Protein AF-A0A3M7QNY7-F1 (afdb_monomer_lite)

pLDDT: mean 75.36, std 19.28, range [28.67, 97.5]

Radius of gyration: 23.18 Å; chains: 1; bounding box: 61×51×63 Å

Sequence (192 aa):
LEPLVQHIYLSDSLTANEEYKLLELDEDSLDYLLEGNSLIIRGCENDNAICCTKNSTFSFKVAEISNPLLITSNLSHSGKTSEEEVYNYLNFIQAFQIDGYWRLLDFKYSNQIMDNIVKMIEEKCWMFDKIPVKDIYQELDSIYDISILNQFVMYFFSRNEDDSNYFSIRKEKIVHFYADSILRATIKVRFF

Structure (mmCIF, N/CA/C/O backbone):
data_AF-A0A3M7QNY7-F1
#
_entry.id   AF-A0A3M7QNY7-F1
#
loop_
_atom_site.group_PDB
_atom_site.id
_atom_site.type_symbol
_atom_site.label_atom_id
_atom_site.label_alt_id
_atom_site.label_comp_id
_atom_site.label_asym_id
_atom_site.label_entity_id
_atom_site.label_seq_id
_atom_site.pdbx_PDB_ins_code
_atom_site.Cartn_x
_atom_site.Cartn_y
_atom_site.Cartn_z
_atom_site.occupancy
_atom_site.B_iso_or_equiv
_atom_site.auth_seq_id
_atom_site.auth_comp_id
_atom_site.auth_asym_id
_atom_site.auth_atom_id
_atom_site.pdbx_PDB_model_num
ATOM 1 N N . LEU A 1 1 ? -15.413 24.079 14.048 1.00 37.41 1 LEU A N 1
ATOM 2 C CA . LEU A 1 1 ? -14.923 22.815 14.629 1.00 37.41 1 LEU A CA 1
ATOM 3 C C . LEU A 1 1 ? -15.324 21.727 13.659 1.00 37.41 1 LEU A C 1
ATOM 5 O O . LEU A 1 1 ? -16.507 21.429 13.565 1.00 37.41 1 LEU A O 1
ATOM 9 N N . GLU A 1 2 ? -14.377 21.253 12.860 1.00 31.55 2 GLU A N 1
ATOM 10 C CA . GLU A 1 2 ? -14.598 20.075 12.020 1.00 31.55 2 GLU A CA 1
ATOM 11 C C . GLU A 1 2 ? -14.517 18.830 12.918 1.00 31.55 2 GLU A C 1
ATOM 13 O O . GLU A 1 2 ? -13.704 18.821 13.847 1.00 31.55 2 GLU A O 1
ATOM 18 N N . PRO A 1 3 ? -15.375 17.814 12.721 1.00 29.20 3 PRO A N 1
ATOM 19 C CA . PRO A 1 3 ? -15.325 16.602 13.526 1.00 29.20 3 PRO A CA 1
ATOM 20 C C . PRO A 1 3 ? -14.038 15.827 13.224 1.00 29.20 3 PRO A C 1
ATOM 22 O O . PRO A 1 3 ? -13.755 15.501 12.072 1.00 29.20 3 PRO A O 1
ATOM 25 N N . LEU A 1 4 ? -13.268 15.512 14.266 1.00 35.00 4 LEU A N 1
ATOM 26 C CA . LEU A 1 4 ? -12.079 14.674 14.145 1.00 35.00 4 LEU A CA 1
ATOM 27 C C . LEU A 1 4 ? -12.519 13.210 13.961 1.00 35.00 4 LEU A C 1
ATOM 29 O O . LEU A 1 4 ? -12.981 12.577 14.906 1.00 35.00 4 LEU A O 1
ATOM 33 N N . VAL A 1 5 ? -12.402 12.684 12.740 1.00 36.31 5 VAL A N 1
ATOM 34 C CA . VAL A 1 5 ? -12.716 11.285 12.395 1.00 36.31 5 VAL A CA 1
ATOM 35 C C . VAL A 1 5 ? -11.406 10.502 12.211 1.00 36.31 5 VAL A C 1
ATOM 37 O O . VAL A 1 5 ? -10.483 10.989 11.563 1.00 36.31 5 VAL A O 1
ATOM 40 N N . GLN A 1 6 ? -11.308 9.296 12.779 1.00 37.75 6 GLN A N 1
ATOM 41 C CA . GLN A 1 6 ? -10.092 8.456 12.852 1.00 37.75 6 GLN A CA 1
ATOM 42 C C . GLN A 1 6 ? -10.470 6.976 12.622 1.00 37.75 6 GLN A C 1
ATOM 44 O O . GLN A 1 6 ? -11.594 6.665 12.980 1.00 37.75 6 GLN A O 1
ATOM 49 N N . HIS A 1 7 ? -9.607 6.080 12.068 1.00 37.97 7 HIS A N 1
ATOM 50 C CA . HIS A 1 7 ? -10.023 4.803 11.394 1.00 37.97 7 HIS A CA 1
ATOM 51 C C . HIS A 1 7 ? -9.500 3.389 11.892 1.00 37.97 7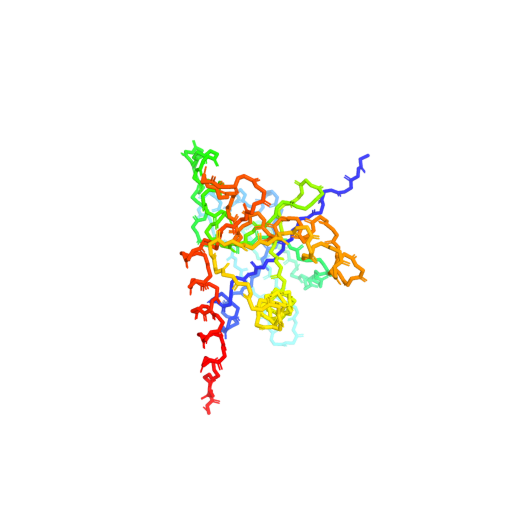 HIS A C 1
ATOM 53 O O . HIS A 1 7 ? -8.297 3.179 11.917 1.00 37.97 7 HIS A O 1
ATOM 59 N N . ILE A 1 8 ? -10.424 2.435 12.235 1.00 42.66 8 ILE A N 1
ATOM 60 C CA . ILE A 1 8 ? -10.457 1.027 12.787 1.00 42.66 8 ILE A CA 1
ATOM 61 C C . ILE A 1 8 ? -9.840 0.173 11.722 1.00 42.66 8 ILE A C 1
ATOM 63 O O . ILE A 1 8 ? -10.422 0.010 10.660 1.00 42.66 8 ILE A O 1
ATOM 67 N N . TYR A 1 9 ? -8.823 -0.556 12.121 1.00 42.72 9 TYR A N 1
ATOM 68 C CA . TYR A 1 9 ? -8.698 -1.928 11.688 1.00 42.72 9 TYR A CA 1
ATOM 69 C C . TYR A 1 9 ? -8.373 -2.671 12.984 1.00 42.72 9 TYR A C 1
ATOM 71 O O . TYR A 1 9 ? -7.390 -2.344 13.645 1.00 42.72 9 TYR A O 1
ATOM 79 N N . LEU A 1 10 ? -9.275 -3.549 13.429 1.00 48.56 10 LEU A N 1
ATOM 80 C CA . LEU A 1 10 ? -8.933 -4.578 14.404 1.00 48.56 10 LEU A CA 1
ATOM 81 C C . LEU A 1 10 ? -8.134 -5.596 13.595 1.00 48.56 10 LEU A C 1
ATOM 83 O O . LEU A 1 10 ? -8.562 -5.961 12.499 1.00 48.56 10 LEU A O 1
ATOM 87 N N . SER A 1 11 ? -6.967 -6.012 14.081 1.00 54.44 11 SER A N 1
ATOM 88 C CA . SER A 1 11 ? -6.178 -7.019 13.372 1.00 54.44 11 SER A CA 1
ATOM 89 C C . SER A 1 11 ? -6.980 -8.312 13.218 1.00 54.44 11 SER A C 1
ATOM 91 O O . SER A 1 11 ? -7.753 -8.663 14.109 1.00 54.44 11 SER A O 1
ATOM 93 N N . ASP A 1 12 ? -6.750 -9.058 12.134 1.00 54.28 12 ASP A N 1
ATOM 94 C CA . ASP A 1 12 ? -7.452 -10.325 11.872 1.00 54.28 12 ASP A CA 1
ATOM 95 C C . ASP A 1 12 ? -7.350 -11.301 13.065 1.00 54.28 12 ASP A C 1
ATOM 97 O O . ASP A 1 12 ? -8.278 -12.045 13.357 1.00 54.28 12 ASP A O 1
ATOM 101 N N . SER A 1 13 ? -6.256 -11.239 13.833 1.00 56.78 13 SER A N 1
ATOM 102 C CA . SER A 1 13 ? -6.055 -11.998 15.077 1.00 56.78 13 SER A CA 1
ATOM 103 C C . SER A 1 13 ? -7.021 -11.666 16.226 1.00 56.78 13 SER A C 1
ATOM 105 O O . SER A 1 13 ? -7.184 -12.492 17.117 1.00 56.78 13 SER A O 1
ATOM 107 N N . LEU A 1 14 ? -7.631 -10.476 16.238 1.00 56.00 14 LEU A N 1
ATOM 108 C CA . LEU A 1 14 ? -8.619 -10.039 17.233 1.00 56.00 14 LEU A CA 1
ATOM 109 C C . LEU A 1 14 ? -10.063 -10.262 16.758 1.00 56.00 14 LEU A C 1
ATOM 111 O O . LEU A 1 14 ? -10.967 -10.338 17.585 1.00 56.00 14 LEU A O 1
ATOM 115 N N . THR A 1 15 ? -10.299 -10.358 15.447 1.00 54.25 15 THR A N 1
ATOM 116 C CA . THR A 1 15 ? -11.645 -10.535 14.873 1.00 54.25 15 THR A CA 1
ATOM 117 C C . THR A 1 15 ? -11.961 -11.978 14.492 1.00 54.25 15 THR A C 1
ATOM 119 O O . THR A 1 15 ? -13.126 -12.361 14.560 1.00 54.25 15 THR A O 1
ATOM 122 N N . ALA A 1 16 ? -10.960 -12.799 14.149 1.00 54.03 16 ALA A N 1
ATOM 123 C CA . ALA A 1 16 ? -11.153 -14.151 13.608 1.00 54.03 16 ALA A CA 1
ATOM 124 C C . ALA A 1 16 ? -11.937 -15.123 14.511 1.00 54.03 16 ALA A C 1
ATOM 126 O O . ALA A 1 16 ? -12.493 -16.090 13.995 1.00 54.03 16 ALA A O 1
ATOM 127 N N . ASN A 1 17 ? -11.997 -14.873 15.823 1.00 55.34 17 ASN A N 1
ATOM 128 C CA . ASN A 1 17 ? -12.672 -15.748 16.788 1.00 55.34 17 ASN A CA 1
ATOM 129 C C . ASN A 1 17 ? -14.013 -15.193 17.317 1.00 55.34 17 ASN A C 1
ATOM 131 O O . ASN A 1 17 ? -14.644 -15.852 18.136 1.00 55.34 17 ASN A O 1
ATOM 135 N N . GLU A 1 18 ? -14.419 -13.969 16.948 1.00 59.66 18 GLU A N 1
ATOM 136 C CA . GLU A 1 18 ? -15.541 -13.215 17.566 1.00 59.66 18 GLU A CA 1
ATOM 137 C C . GLU A 1 18 ? -15.464 -13.013 19.106 1.00 59.66 18 GLU A C 1
ATOM 139 O O . GLU A 1 18 ? -16.378 -12.447 19.710 1.00 59.66 18 GLU A O 1
ATOM 144 N N . GLU A 1 19 ? -14.361 -13.410 19.754 1.00 61.88 19 GLU A N 1
ATOM 145 C CA . GLU A 1 19 ? -14.154 -13.363 21.215 1.00 61.88 19 GLU A CA 1
ATOM 146 C C . GLU A 1 19 ? -14.103 -11.940 21.799 1.00 61.88 19 GLU A C 1
ATOM 148 O O . GLU A 1 19 ? -14.280 -11.755 23.005 1.00 61.88 19 GLU A O 1
ATOM 153 N N . TYR A 1 20 ? -13.877 -10.927 20.959 1.00 64.94 20 TYR A N 1
ATOM 154 C CA . TYR A 1 20 ? -13.666 -9.542 21.372 1.00 64.94 20 TYR A CA 1
ATOM 155 C C . TYR A 1 20 ? -14.744 -8.615 20.809 1.00 64.94 20 TYR A C 1
ATOM 157 O O . TYR A 1 20 ? -15.067 -8.645 19.621 1.00 64.94 20 TYR A O 1
ATOM 165 N N . LYS A 1 21 ? -15.270 -7.731 21.664 1.00 67.62 21 LYS A N 1
ATOM 166 C CA . LYS A 1 21 ? -16.181 -6.644 21.279 1.00 67.62 21 LYS A CA 1
ATOM 167 C C . LYS A 1 21 ? -15.696 -5.329 21.866 1.00 67.62 21 LYS A C 1
ATOM 169 O O . LYS A 1 21 ? -15.198 -5.294 22.989 1.00 67.62 21 LYS A O 1
ATOM 174 N N . LEU A 1 22 ? -15.860 -4.256 21.101 1.00 70.06 22 LEU A N 1
ATOM 175 C CA . LEU A 1 22 ? -15.587 -2.903 21.569 1.00 70.06 22 LEU A CA 1
ATOM 176 C C . LEU A 1 22 ? -16.760 -2.393 22.402 1.00 70.06 22 LEU A C 1
ATOM 178 O O . LEU A 1 22 ? -17.921 -2.626 22.064 1.00 70.06 22 LEU A O 1
ATOM 182 N N . LEU A 1 23 ? -16.429 -1.693 23.482 1.00 75.00 23 LEU A N 1
ATOM 183 C CA . LEU A 1 23 ? -17.378 -1.035 24.362 1.00 75.00 23 LEU A CA 1
ATOM 184 C C . LEU A 1 23 ? -16.974 0.430 24.507 1.00 75.00 23 LEU A C 1
ATOM 186 O O . LEU A 1 23 ? -15.880 0.729 24.981 1.00 75.00 23 LEU A O 1
ATOM 190 N N . GLU A 1 24 ? -17.863 1.324 24.091 1.00 72.88 24 GLU A N 1
ATOM 191 C CA . GLU A 1 24 ? -17.789 2.742 24.428 1.00 72.88 24 GLU A CA 1
ATOM 192 C C . GLU A 1 24 ? -18.113 2.924 25.918 1.00 72.88 24 GLU A C 1
ATOM 194 O O . GLU A 1 24 ? -19.044 2.304 26.439 1.00 72.88 24 GLU A O 1
ATOM 199 N N . LEU A 1 25 ? -17.326 3.753 26.601 1.00 73.75 25 LEU A N 1
ATOM 200 C CA . LEU A 1 25 ? -17.494 4.099 28.010 1.00 73.75 25 LEU A CA 1
ATOM 201 C C . LEU A 1 25 ? -17.517 5.622 28.137 1.00 73.75 25 LEU A C 1
ATOM 203 O O . LEU A 1 25 ? -16.739 6.307 27.473 1.00 73.75 25 LEU A O 1
ATOM 207 N N . ASP A 1 26 ? -18.386 6.131 29.006 1.00 76.62 26 ASP A N 1
ATOM 208 C CA . ASP A 1 26 ? -18.303 7.509 29.485 1.00 76.62 26 ASP A CA 1
ATOM 209 C C . ASP A 1 26 ? -17.158 7.678 30.505 1.00 76.62 26 ASP A C 1
ATOM 211 O O . ASP A 1 26 ? -16.586 6.697 30.993 1.00 76.62 26 ASP A O 1
ATOM 215 N N . GLU A 1 27 ? -16.803 8.932 30.803 1.00 77.19 27 GLU A N 1
ATOM 216 C CA . GLU A 1 27 ? -15.712 9.276 31.730 1.00 77.19 27 GLU A CA 1
ATOM 217 C C . GLU A 1 27 ? -15.941 8.652 33.120 1.00 77.19 27 GLU A C 1
ATOM 219 O O . GLU A 1 27 ? -15.044 7.998 33.651 1.00 77.19 27 GLU A O 1
ATOM 224 N N . ASP A 1 28 ? -17.169 8.735 33.651 1.00 78.12 28 ASP A N 1
ATOM 225 C CA . ASP A 1 28 ? -17.554 8.148 34.943 1.00 78.12 28 ASP A CA 1
ATOM 226 C C . ASP A 1 28 ? -17.328 6.621 34.989 1.00 78.12 28 ASP A C 1
ATOM 228 O O . ASP A 1 28 ? -16.829 6.081 35.982 1.00 78.12 28 ASP A O 1
ATOM 232 N N . SER A 1 29 ? -17.695 5.895 33.925 1.00 78.19 29 SER A N 1
ATOM 233 C CA . SER A 1 29 ? -17.527 4.436 33.847 1.00 78.19 29 SER A CA 1
ATOM 234 C C . SER A 1 29 ? -16.072 4.021 33.629 1.00 78.19 29 SER A C 1
ATOM 236 O O . SER A 1 29 ? -15.666 2.953 34.100 1.00 78.19 29 SER A O 1
ATOM 238 N N . LEU A 1 30 ? -15.289 4.844 32.926 1.00 79.19 30 LEU A N 1
ATOM 239 C CA . LEU A 1 30 ? -13.855 4.643 32.738 1.00 79.19 30 LEU A CA 1
ATOM 240 C C . LEU A 1 30 ? -13.100 4.823 34.060 1.00 79.19 30 LEU A C 1
ATOM 242 O O . LEU A 1 30 ? -12.375 3.913 34.463 1.00 79.19 30 LEU A O 1
AT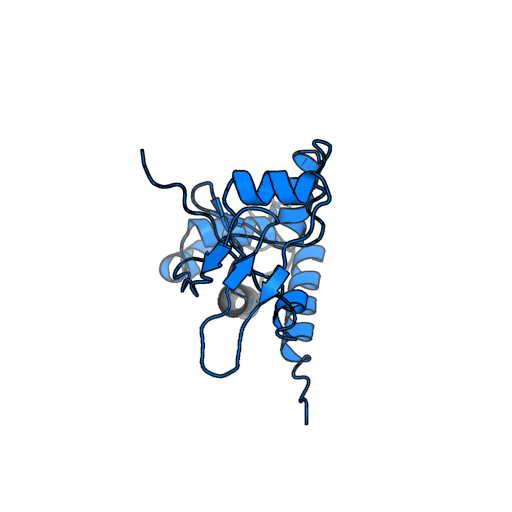OM 246 N N . ASP A 1 31 ? -13.319 5.933 34.766 1.00 79.69 31 ASP A N 1
ATOM 247 C CA . ASP A 1 31 ? -12.691 6.202 36.064 1.00 79.69 31 ASP A CA 1
ATOM 248 C C . ASP A 1 31 ? -13.056 5.119 37.089 1.00 79.69 31 ASP A C 1
ATOM 250 O O . ASP A 1 31 ? -12.181 4.567 37.760 1.00 79.69 31 ASP A O 1
ATOM 254 N N . TYR A 1 32 ? -14.328 4.703 37.129 1.00 80.06 32 TYR A N 1
ATOM 255 C CA . TYR A 1 32 ? -14.786 3.603 37.980 1.00 80.06 32 TYR A CA 1
ATOM 256 C C . TYR A 1 32 ? -14.038 2.281 37.715 1.00 80.06 32 TYR A C 1
ATOM 258 O O . TYR A 1 32 ? -13.713 1.560 38.662 1.00 80.06 32 TYR A O 1
ATOM 266 N N . LEU A 1 33 ? -13.730 1.951 36.454 1.00 79.38 33 LEU A N 1
ATOM 267 C CA . LEU A 1 33 ? -12.904 0.786 36.109 1.00 79.38 33 LEU A CA 1
ATOM 268 C C . LEU A 1 33 ? -11.423 0.981 36.473 1.00 79.38 33 LEU A C 1
ATOM 270 O O . LEU A 1 33 ? -10.785 0.035 36.936 1.00 79.38 33 LEU A O 1
ATOM 274 N N . LEU A 1 34 ? -10.871 2.184 36.282 1.00 80.44 34 LEU A N 1
ATOM 275 C CA . LEU A 1 34 ? -9.472 2.503 36.597 1.00 80.44 34 LEU A CA 1
ATOM 276 C C . LEU A 1 34 ? -9.180 2.462 38.107 1.00 80.44 34 LEU A C 1
ATOM 278 O O . LEU A 1 34 ? -8.074 2.096 38.504 1.00 80.44 34 LEU A O 1
ATOM 282 N N . GLU A 1 35 ? -10.179 2.727 38.951 1.00 87.06 35 GLU A N 1
ATOM 283 C CA . GLU A 1 35 ? -10.140 2.467 40.400 1.00 87.06 35 GLU A CA 1
ATOM 284 C C . GLU A 1 35 ? -10.058 0.966 40.767 1.00 87.06 35 GLU A C 1
ATOM 286 O O . GLU A 1 35 ? -9.902 0.615 41.939 1.00 87.06 35 GLU A O 1
ATOM 291 N N . GLY A 1 36 ? -10.157 0.058 39.789 1.00 83.88 36 GLY A N 1
ATOM 292 C CA . GLY A 1 36 ? -10.120 -1.392 39.989 1.00 83.88 36 GLY A CA 1
ATOM 293 C C . GLY A 1 36 ? -11.475 -2.016 40.335 1.00 83.88 36 GLY A C 1
ATOM 294 O O . GLY A 1 36 ? -11.524 -3.182 40.737 1.00 83.88 36 GLY A O 1
ATOM 295 N N . ASN A 1 37 ? -12.578 -1.274 40.187 1.00 84.88 37 ASN A N 1
ATOM 296 C CA . ASN A 1 37 ? -13.915 -1.854 40.285 1.00 84.88 37 ASN A CA 1
ATOM 297 C C . ASN A 1 37 ? -14.247 -2.682 39.028 1.00 84.88 37 ASN A C 1
ATOM 299 O O . ASN A 1 37 ? -13.578 -2.602 38.000 1.00 84.88 37 ASN A O 1
ATOM 303 N N . SER A 1 38 ? -15.318 -3.476 39.092 1.00 81.88 38 SER A N 1
ATOM 304 C CA . SER A 1 38 ? -15.807 -4.275 37.965 1.00 81.88 38 SER A CA 1
ATOM 305 C C . SER A 1 38 ? -17.187 -3.822 37.484 1.00 81.88 38 SER A C 1
ATOM 307 O O . SER A 1 38 ? -18.061 -3.454 38.276 1.00 81.88 38 SER A O 1
ATOM 309 N N . LEU A 1 39 ? -17.384 -3.884 36.166 1.00 81.75 39 LEU A N 1
ATOM 310 C CA . LEU A 1 39 ? -18.694 -3.792 35.527 1.00 81.75 39 LEU A CA 1
ATOM 311 C C . LEU A 1 39 ? -19.363 -5.170 35.523 1.00 81.75 39 LEU A C 1
ATOM 313 O O . LEU A 1 39 ? -18.721 -6.181 35.237 1.00 81.75 39 LEU A O 1
ATOM 317 N N . ILE A 1 40 ? -20.662 -5.213 35.820 1.00 82.31 40 ILE A N 1
ATOM 318 C CA . ILE A 1 40 ? -21.455 -6.447 35.800 1.00 82.31 40 ILE A CA 1
ATOM 319 C C . ILE A 1 40 ? -22.440 -6.376 34.636 1.00 82.31 40 ILE A C 1
ATOM 321 O O . ILE A 1 40 ? -23.400 -5.607 34.677 1.00 82.31 40 ILE A O 1
ATOM 325 N N . ILE A 1 41 ? -22.232 -7.218 33.626 1.00 82.38 41 ILE A N 1
ATOM 326 C CA . ILE A 1 41 ? -23.186 -7.406 32.529 1.00 82.38 41 ILE A CA 1
ATOM 327 C C . ILE A 1 41 ? -24.304 -8.338 33.004 1.00 82.38 41 ILE A C 1
ATOM 329 O O . ILE A 1 41 ? -24.041 -9.407 33.558 1.00 82.38 41 ILE A O 1
ATOM 333 N N . ARG A 1 42 ? -25.560 -7.935 32.800 1.00 80.38 42 ARG A N 1
ATOM 334 C CA . ARG A 1 42 ? -26.759 -8.735 33.095 1.00 80.38 42 ARG A CA 1
ATOM 335 C C . ARG A 1 42 ? -27.685 -8.731 31.886 1.00 80.38 42 ARG A C 1
ATOM 337 O O . ARG A 1 42 ? -27.773 -7.730 31.187 1.00 80.38 42 ARG A O 1
ATOM 344 N N . GLY A 1 43 ? -28.395 -9.826 31.656 1.00 79.25 43 GLY A N 1
ATOM 345 C CA . GLY A 1 43 ? -29.356 -9.947 30.564 1.00 79.25 43 GLY A CA 1
ATOM 346 C C . GLY A 1 43 ? -30.030 -11.315 30.563 1.00 79.25 43 GLY A C 1
ATOM 347 O O . GLY A 1 43 ? -29.591 -12.229 31.263 1.00 79.25 43 GLY A O 1
ATOM 348 N N . CYS A 1 44 ? -31.085 -11.436 29.766 1.00 76.12 44 CYS A N 1
ATOM 349 C CA . CYS A 1 44 ? -31.815 -12.671 29.490 1.00 76.12 44 CYS A CA 1
ATOM 350 C C . CYS A 1 44 ? -31.933 -12.822 27.967 1.00 76.12 44 CYS A C 1
ATOM 352 O O . CYS A 1 44 ? -31.916 -11.818 27.267 1.00 76.12 44 CYS A O 1
ATOM 354 N N . GLU A 1 45 ? -32.129 -14.035 27.444 1.00 75.12 45 GLU A N 1
ATOM 355 C CA . GLU A 1 45 ? -32.194 -14.291 25.985 1.00 75.12 45 GLU A CA 1
ATOM 356 C C . GLU A 1 45 ? -33.246 -13.451 25.229 1.00 75.12 45 GLU A C 1
ATOM 358 O O . GLU A 1 45 ? -33.115 -13.234 24.029 1.00 75.12 45 GLU A O 1
ATOM 363 N N . ASN A 1 46 ? -34.277 -12.968 25.931 1.00 76.56 46 ASN A N 1
ATOM 364 C CA . ASN A 1 46 ? -35.394 -12.200 25.374 1.00 76.56 46 ASN A CA 1
ATOM 365 C C . ASN A 1 46 ? -35.337 -10.688 25.681 1.00 76.56 46 ASN A C 1
ATOM 367 O O . ASN A 1 46 ? -36.328 -9.997 25.447 1.00 76.56 46 ASN A O 1
ATOM 371 N N . ASP A 1 47 ? -34.241 -10.173 26.248 1.00 73.19 47 ASP A N 1
ATOM 372 C CA . ASP A 1 47 ? -34.105 -8.754 26.610 1.00 73.19 47 ASP A CA 1
ATOM 373 C C . ASP A 1 47 ? -32.698 -8.221 26.294 1.00 73.19 47 ASP A C 1
ATOM 375 O O . ASP A 1 47 ? -31.733 -8.974 26.153 1.00 73.19 47 ASP A O 1
ATOM 379 N N . ASN A 1 48 ? -32.571 -6.902 26.185 1.00 68.69 48 ASN A N 1
ATOM 380 C CA . ASN A 1 48 ? -31.286 -6.255 25.967 1.00 68.69 48 ASN A CA 1
ATOM 381 C C . ASN A 1 48 ? -30.388 -6.438 27.192 1.00 68.69 48 ASN A C 1
ATOM 383 O O . ASN A 1 48 ? -30.822 -6.303 28.338 1.00 68.69 48 ASN A O 1
ATOM 387 N N . ALA A 1 49 ? -29.101 -6.683 26.951 1.00 76.12 49 ALA A N 1
ATOM 388 C CA . ALA A 1 49 ? -28.125 -6.646 28.024 1.00 76.12 49 ALA A CA 1
ATOM 389 C C . ALA A 1 49 ? -28.066 -5.239 28.652 1.00 76.12 49 ALA A C 1
ATOM 391 O O . ALA A 1 49 ? -28.164 -4.212 27.970 1.00 76.12 49 ALA A O 1
ATOM 392 N N . ILE A 1 50 ? -27.820 -5.206 29.957 1.00 78.94 50 ILE A N 1
ATOM 393 C CA . ILE A 1 50 ? -27.541 -4.004 30.739 1.00 78.94 50 ILE A CA 1
ATOM 394 C C . ILE A 1 50 ? -26.177 -4.130 31.420 1.00 78.94 50 ILE A C 1
ATOM 396 O O . ILE A 1 50 ? -25.758 -5.216 31.828 1.00 78.94 50 ILE A O 1
ATOM 400 N N . CYS A 1 51 ? -25.486 -3.005 31.546 1.00 78.94 51 CYS A N 1
ATOM 401 C CA . CYS A 1 51 ? -24.245 -2.864 32.287 1.00 78.94 51 CYS A CA 1
ATOM 402 C C . CYS A 1 51 ? -24.543 -2.214 33.641 1.00 78.94 51 CYS A C 1
ATOM 404 O O . CYS A 1 51 ? -25.145 -1.142 33.689 1.00 78.94 51 CYS A O 1
ATOM 406 N N . CYS A 1 52 ? -24.134 -2.837 34.743 1.00 77.88 52 CYS A N 1
ATOM 407 C CA . CYS A 1 52 ? -24.287 -2.285 36.086 1.00 77.88 52 CYS A CA 1
ATOM 408 C C . CYS A 1 52 ? -22.919 -1.942 36.692 1.00 77.88 52 CYS A C 1
ATOM 410 O O . CYS A 1 52 ? -22.048 -2.811 36.788 1.00 77.88 52 CYS A O 1
ATOM 412 N N . THR A 1 53 ? -22.769 -0.709 37.184 1.00 77.06 53 THR A N 1
ATOM 413 C CA . THR A 1 53 ? -21.777 -0.379 38.222 1.00 77.06 53 THR A CA 1
ATOM 414 C C . THR A 1 53 ? -22.401 -0.646 39.600 1.00 77.06 53 THR A C 1
ATOM 416 O O . THR A 1 53 ? -23.533 -1.127 39.709 1.00 77.06 53 THR A O 1
ATOM 419 N N . LYS A 1 54 ? -21.698 -0.317 40.690 1.00 75.38 54 LYS A N 1
ATOM 420 C CA . LYS A 1 54 ? -22.261 -0.381 42.050 1.00 75.38 54 LYS A CA 1
ATOM 421 C C . LYS A 1 54 ? -23.474 0.544 42.254 1.00 75.38 54 LYS A C 1
ATOM 423 O O . LYS A 1 54 ? -24.337 0.217 43.065 1.00 75.38 54 LYS A O 1
ATOM 428 N N . ASN A 1 55 ? -23.529 1.669 41.535 1.00 74.38 55 ASN A N 1
ATOM 429 C CA . ASN A 1 55 ? -24.487 2.756 41.777 1.00 74.38 55 ASN A CA 1
ATOM 430 C C . ASN A 1 55 ? -25.390 3.082 40.569 1.00 74.38 55 ASN A C 1
ATOM 432 O O . ASN A 1 55 ? -26.433 3.703 40.759 1.00 74.38 55 ASN A O 1
ATOM 436 N N . SER A 1 56 ? -25.013 2.668 39.354 1.00 74.38 56 SER A N 1
ATOM 437 C CA . SER A 1 56 ? -25.666 3.059 38.095 1.00 74.38 56 SER A CA 1
ATOM 438 C C . SER A 1 56 ? -25.951 1.849 37.200 1.00 74.38 56 SER A C 1
ATOM 440 O O . SER A 1 56 ? -25.343 0.786 37.337 1.00 74.38 56 SER A O 1
ATOM 442 N N . THR A 1 57 ? -26.901 1.990 36.276 1.00 77.69 57 THR A N 1
ATOM 443 C CA . THR A 1 57 ? -27.255 0.959 35.289 1.00 77.69 57 THR A CA 1
ATOM 444 C C . THR A 1 57 ? -27.447 1.597 33.922 1.00 77.69 57 THR A C 1
ATOM 446 O O . THR A 1 57 ? -28.187 2.569 33.789 1.00 77.69 57 THR A O 1
ATOM 449 N N . PHE A 1 58 ? -26.795 1.022 32.918 1.00 75.94 58 PHE A N 1
ATOM 450 C CA . PHE A 1 58 ? -26.721 1.513 31.549 1.00 75.94 58 PHE A CA 1
ATOM 451 C C . PHE A 1 58 ? -27.243 0.431 30.596 1.00 75.94 58 PHE A C 1
ATOM 453 O O . PHE A 1 58 ? -26.936 -0.748 30.765 1.00 75.94 58 PHE A O 1
ATOM 460 N N . SER A 1 59 ? -28.023 0.802 29.583 1.00 70.94 59 SER A N 1
ATOM 461 C CA . SER A 1 59 ? -28.427 -0.124 28.516 1.00 70.94 59 SER A CA 1
ATOM 462 C C . SER A 1 59 ? -27.328 -0.215 27.461 1.00 70.94 59 SER A C 1
ATOM 464 O O . SER A 1 59 ? -26.924 0.830 26.945 1.00 70.94 59 SER A O 1
ATOM 466 N N . PHE A 1 60 ? -26.913 -1.417 27.059 1.00 72.00 60 PHE A N 1
ATOM 467 C CA . PHE A 1 60 ? -26.092 -1.534 25.854 1.00 72.00 60 PHE A CA 1
ATOM 468 C C . PHE A 1 60 ? -26.916 -1.128 24.626 1.00 72.00 60 PHE A C 1
ATOM 470 O O . PHE A 1 60 ? -28.080 -1.504 24.486 1.00 72.00 60 PHE A O 1
ATOM 477 N N . LYS A 1 61 ? -26.296 -0.380 23.714 1.00 69.25 61 LYS A N 1
ATOM 478 C CA . LYS A 1 61 ? -26.795 -0.168 22.353 1.00 69.25 61 LYS A CA 1
ATOM 479 C C . LYS A 1 61 ? -25.716 -0.634 21.393 1.00 69.25 61 LYS A C 1
ATOM 481 O O . LYS A 1 61 ? -24.561 -0.248 21.538 1.00 69.25 61 LYS A O 1
ATOM 486 N N . VAL A 1 62 ? -26.092 -1.457 20.420 1.00 63.78 62 VAL A N 1
ATOM 487 C CA . VAL A 1 62 ? -25.191 -1.792 19.315 1.00 63.78 62 VAL A CA 1
ATOM 488 C C . VAL A 1 62 ? -25.102 -0.560 18.421 1.00 63.78 62 VAL A C 1
ATOM 490 O O . VAL A 1 62 ? -26.100 -0.154 17.828 1.00 63.78 62 VAL A O 1
ATOM 493 N N . ALA A 1 63 ? -23.923 0.053 18.365 1.00 59.06 63 ALA A N 1
ATOM 494 C CA . ALA A 1 63 ? -23.626 1.125 17.429 1.00 59.06 63 ALA A CA 1
ATOM 495 C C . ALA A 1 63 ? -23.047 0.520 16.143 1.00 59.06 63 ALA A C 1
ATOM 497 O O . ALA A 1 63 ? -21.979 -0.092 16.162 1.00 59.06 63 ALA A O 1
ATOM 498 N N . GLU A 1 64 ? -23.740 0.699 15.019 1.00 53.53 64 GLU A N 1
ATOM 499 C CA . GLU A 1 64 ? -23.165 0.426 13.702 1.00 53.53 64 GLU A CA 1
ATOM 500 C C . GLU A 1 64 ? -22.194 1.557 13.348 1.00 53.53 64 GLU A C 1
ATOM 502 O O . GLU A 1 64 ? -22.597 2.662 12.978 1.00 53.53 64 GLU A O 1
ATOM 507 N N . ILE A 1 65 ? -20.895 1.293 13.492 1.00 55.34 65 ILE A N 1
ATOM 508 C CA . ILE A 1 65 ? -19.847 2.252 13.139 1.00 55.34 65 ILE A CA 1
ATOM 509 C C . ILE A 1 65 ? -19.640 2.205 11.619 1.00 55.34 65 ILE A C 1
ATOM 511 O O . ILE A 1 65 ? -18.996 1.300 11.094 1.00 55.34 65 ILE A O 1
ATOM 515 N N . SER A 1 66 ? -20.196 3.182 10.896 1.00 39.75 66 SER A N 1
ATOM 516 C CA . SER A 1 66 ? -20.011 3.324 9.438 1.00 39.75 66 SER A CA 1
ATOM 517 C C . SER A 1 66 ? -18.584 3.710 9.046 1.00 39.75 66 SER A C 1
ATOM 519 O O . SER A 1 66 ? -18.181 3.553 7.894 1.00 39.75 66 SER A O 1
ATOM 521 N N . ASN A 1 67 ? -17.833 4.215 10.022 1.00 38.72 67 ASN A N 1
ATOM 522 C CA . ASN A 1 67 ? -16.436 4.552 9.913 1.00 38.72 67 ASN A CA 1
ATOM 523 C C . ASN A 1 67 ? -15.618 3.575 10.758 1.00 38.72 67 ASN A C 1
ATOM 525 O O . ASN A 1 67 ? -15.976 3.286 11.900 1.00 38.72 67 ASN A O 1
ATOM 529 N N . PRO A 1 68 ? -14.453 3.160 10.264 1.00 45.47 68 PRO A N 1
ATOM 530 C CA . PRO A 1 68 ? -13.431 2.621 11.150 1.00 45.47 68 PRO A CA 1
ATOM 531 C C . PRO A 1 68 ? -13.062 3.677 12.308 1.00 45.47 68 PRO A C 1
ATOM 533 O O . PRO A 1 68 ? -13.243 4.846 11.998 1.00 45.47 68 PRO A O 1
ATOM 536 N N . LEU A 1 69 ? -12.534 3.336 13.546 1.00 43.50 69 LEU A N 1
ATOM 537 C CA . LEU A 1 69 ? -11.503 3.981 14.480 1.00 43.50 69 LEU A CA 1
ATOM 538 C C . LEU A 1 69 ? -10.352 3.043 15.080 1.00 43.50 69 LEU A C 1
ATOM 540 O O . LEU A 1 69 ? -10.638 1.977 15.601 1.00 43.50 69 LEU A O 1
ATOM 544 N N . LEU A 1 70 ? -9.036 3.374 14.984 1.00 39.34 70 LEU A N 1
ATOM 545 C CA . LEU A 1 70 ? -7.855 2.423 14.959 1.00 39.34 70 LEU A CA 1
ATOM 546 C C . LEU A 1 70 ? -7.440 1.655 16.249 1.00 39.34 70 LEU A C 1
ATOM 548 O O . LEU A 1 70 ? -7.299 2.300 17.285 1.00 39.34 70 LEU A O 1
ATOM 552 N N . ILE A 1 71 ? -7.076 0.342 16.177 1.00 42.75 71 ILE A N 1
ATOM 553 C CA . ILE A 1 71 ? -6.554 -0.446 17.335 1.00 42.75 71 ILE A CA 1
ATOM 554 C C . ILE A 1 71 ? -5.526 -1.552 16.969 1.00 42.75 71 ILE A C 1
ATOM 556 O O . ILE A 1 71 ? -5.852 -2.521 16.289 1.00 42.75 71 ILE A O 1
ATOM 560 N N . THR A 1 72 ? -4.308 -1.479 17.528 1.00 40.94 72 THR A N 1
ATOM 561 C CA . THR A 1 72 ? -3.286 -2.551 17.483 1.00 40.94 72 THR A CA 1
ATOM 562 C C . THR A 1 72 ? -2.757 -2.877 18.884 1.00 40.94 72 THR A C 1
ATOM 564 O O . THR A 1 72 ? -2.419 -1.981 19.663 1.00 40.94 72 THR A O 1
ATOM 567 N N . SER A 1 73 ? -2.664 -4.165 19.221 1.00 35.97 73 SER A N 1
ATOM 568 C CA . SER A 1 73 ? -1.961 -4.621 20.422 1.00 35.97 73 SER A CA 1
ATOM 569 C C . SER A 1 73 ? -0.456 -4.381 20.253 1.00 35.97 73 SER A C 1
ATOM 571 O O . SER A 1 73 ? 0.133 -4.923 19.317 1.00 35.97 73 SER A O 1
ATOM 573 N N . ASN A 1 74 ? 0.154 -3.641 21.189 1.00 40.69 74 ASN A N 1
ATOM 574 C CA . ASN A 1 74 ? 1.560 -3.181 21.227 1.00 40.69 74 ASN A CA 1
ATOM 575 C C . ASN A 1 74 ? 1.861 -1.757 20.712 1.00 40.69 74 ASN A C 1
ATOM 577 O O . ASN A 1 74 ? 3.030 -1.425 20.527 1.00 40.69 74 ASN A O 1
ATOM 581 N N . LEU A 1 75 ? 0.874 -0.858 20.618 1.00 41.50 75 LEU A N 1
ATOM 582 C CA . LEU A 1 75 ? 1.178 0.564 20.848 1.00 41.50 75 LEU A CA 1
ATOM 583 C C . LEU A 1 75 ? 1.455 0.752 22.346 1.00 41.50 75 LEU A C 1
ATOM 585 O O . LEU A 1 75 ? 0.534 0.784 23.161 1.00 41.50 75 LEU A O 1
ATOM 589 N N . SER A 1 76 ? 2.734 0.813 22.723 1.00 38.22 76 SER A N 1
ATOM 590 C CA . SER A 1 76 ? 3.159 0.926 24.120 1.00 38.22 76 SER A CA 1
ATOM 591 C C . SER A 1 76 ? 2.666 2.229 24.745 1.00 38.22 76 SER A C 1
ATOM 593 O O . SER A 1 76 ? 3.261 3.288 24.552 1.00 38.22 76 SER A O 1
ATOM 595 N N . HIS A 1 77 ? 1.595 2.144 25.535 1.00 35.31 77 HIS A N 1
ATOM 596 C CA . HIS A 1 77 ? 1.008 3.283 26.235 1.00 35.31 77 HIS A CA 1
ATOM 597 C C . HIS A 1 77 ? 1.839 3.664 27.474 1.00 35.31 77 HIS A C 1
ATOM 599 O O . HIS A 1 77 ? 1.490 3.429 28.626 1.00 35.31 77 HIS A O 1
ATOM 605 N N . SER A 1 78 ? 2.997 4.258 27.204 1.00 34.69 78 SER A N 1
ATOM 606 C CA . SER A 1 78 ? 3.724 5.153 28.099 1.00 34.69 78 SER A CA 1
ATOM 607 C C . SER A 1 78 ? 4.475 6.141 27.208 1.00 34.69 78 SER A C 1
ATOM 609 O O . SER A 1 78 ? 4.966 5.729 26.159 1.00 34.69 78 SER A O 1
ATOM 611 N N . GLY A 1 79 ? 4.553 7.423 27.583 1.00 44.06 79 GLY A N 1
ATOM 612 C CA . GLY A 1 79 ? 5.178 8.486 26.776 1.00 44.06 79 GLY A CA 1
ATOM 613 C C . GLY A 1 79 ? 6.696 8.329 26.637 1.00 44.06 79 GLY A C 1
ATOM 614 O O . GLY A 1 79 ? 7.458 9.065 27.259 1.00 44.06 79 GLY A O 1
ATOM 615 N N . LYS A 1 80 ? 7.115 7.308 25.887 1.00 45.66 80 LYS A N 1
ATOM 616 C CA . LYS A 1 80 ? 8.493 6.826 25.729 1.00 45.66 80 LYS A CA 1
ATOM 617 C C . LYS A 1 80 ? 8.804 6.314 24.326 1.00 45.66 80 LYS A C 1
ATOM 619 O O . LYS A 1 80 ? 9.982 6.200 24.015 1.00 45.66 80 LYS A O 1
ATOM 624 N N . THR A 1 81 ? 7.793 6.011 23.511 1.00 54.41 81 THR A N 1
ATOM 625 C CA . THR A 1 81 ? 8.012 5.678 22.102 1.00 54.41 81 THR A CA 1
ATOM 626 C C . THR A 1 81 ? 8.491 6.930 21.381 1.00 54.41 81 THR A C 1
ATOM 628 O O . THR A 1 81 ? 7.809 7.957 21.427 1.00 54.41 81 THR A O 1
ATOM 631 N N . SER A 1 82 ? 9.669 6.881 20.764 1.00 69.94 82 SER A N 1
ATOM 632 C CA . SER A 1 82 ? 10.178 8.027 20.005 1.00 69.94 82 SER A CA 1
ATOM 633 C C . SER A 1 82 ? 9.379 8.214 18.710 1.00 69.94 82 SER A C 1
ATOM 635 O O . SER A 1 82 ? 8.790 7.265 18.189 1.00 69.94 82 SER A O 1
ATOM 637 N N . GLU A 1 83 ? 9.372 9.427 18.146 1.00 72.06 83 GLU A N 1
ATOM 638 C CA . GLU A 1 83 ? 8.784 9.645 16.814 1.00 72.06 83 GLU A CA 1
ATOM 639 C C . GLU A 1 83 ? 9.415 8.702 15.776 1.00 72.06 83 GLU A C 1
ATOM 641 O O . GLU A 1 83 ? 8.716 8.124 14.949 1.00 72.06 83 GLU A O 1
ATOM 646 N N . GLU A 1 84 ? 10.728 8.473 15.879 1.00 74.00 84 GLU A N 1
ATOM 647 C CA . GLU A 1 84 ? 11.484 7.530 15.054 1.00 74.00 84 GLU A CA 1
ATOM 648 C C . GLU A 1 84 ? 10.966 6.086 15.175 1.00 74.00 84 GLU A C 1
ATOM 650 O O . GLU A 1 84 ? 10.794 5.420 14.158 1.00 74.00 84 GLU A O 1
ATOM 655 N N . GLU A 1 85 ? 10.656 5.594 16.378 1.00 70.69 85 GLU A N 1
ATOM 656 C CA . GLU A 1 85 ? 10.064 4.262 16.573 1.00 70.69 85 GLU A CA 1
ATOM 657 C C . GLU A 1 85 ? 8.666 4.157 15.946 1.00 70.69 85 GLU A C 1
ATOM 659 O O . GLU A 1 85 ? 8.355 3.147 15.310 1.00 70.69 85 GLU A O 1
ATOM 664 N N . VAL A 1 86 ? 7.845 5.212 16.049 1.00 71.25 86 VAL A N 1
ATOM 665 C CA . VAL A 1 86 ? 6.527 5.271 15.392 1.00 71.25 86 VAL A CA 1
ATOM 666 C C . VAL A 1 86 ? 6.677 5.257 13.868 1.00 71.25 86 VAL A C 1
ATOM 668 O O . VAL A 1 86 ? 6.027 4.448 13.203 1.00 71.25 86 VAL A O 1
ATOM 671 N N . TYR A 1 87 ? 7.559 6.085 13.299 1.00 76.12 87 TYR A N 1
ATOM 672 C CA . TYR A 1 87 ? 7.828 6.096 11.856 1.00 76.12 87 TYR A CA 1
ATOM 673 C C . TYR A 1 87 ? 8.415 4.769 11.367 1.00 76.12 87 TYR A C 1
ATOM 675 O O . TYR A 1 87 ? 8.013 4.280 10.311 1.00 76.12 87 TYR A O 1
ATOM 683 N N . ASN A 1 88 ? 9.312 4.146 12.135 1.00 77.31 88 ASN A N 1
ATOM 684 C CA . ASN A 1 88 ? 9.878 2.838 11.815 1.00 77.31 88 ASN A CA 1
ATOM 685 C C . ASN A 1 88 ? 8.805 1.744 11.806 1.00 77.31 88 ASN A C 1
ATOM 687 O O . ASN A 1 88 ? 8.807 0.914 10.898 1.00 77.31 88 ASN A O 1
ATOM 691 N N . TYR A 1 89 ? 7.857 1.763 12.750 1.00 74.88 89 TYR A N 1
ATOM 692 C CA . TYR A 1 89 ? 6.731 0.828 12.755 1.00 74.88 89 TYR A CA 1
ATOM 693 C C . TYR A 1 89 ? 5.760 1.074 11.592 1.00 74.88 89 TYR A C 1
ATOM 695 O O . TYR A 1 89 ? 5.399 0.128 10.898 1.00 74.88 89 TYR A O 1
ATOM 703 N N . LEU A 1 90 ? 5.396 2.331 11.311 1.00 78.00 90 LEU A N 1
ATOM 704 C CA . LEU A 1 90 ? 4.545 2.699 10.169 1.00 78.00 90 LEU A CA 1
ATOM 705 C C . LEU A 1 90 ? 5.177 2.273 8.832 1.00 78.00 90 LEU A C 1
ATOM 707 O O . LEU A 1 90 ? 4.521 1.651 7.998 1.00 78.00 90 LEU A O 1
ATOM 711 N N . ASN A 1 91 ? 6.479 2.514 8.669 1.00 81.50 91 ASN A N 1
ATOM 712 C CA . ASN A 1 91 ? 7.273 2.037 7.540 1.00 81.50 91 ASN A CA 1
ATOM 713 C C . ASN A 1 91 ? 7.433 0.503 7.530 1.00 81.50 91 ASN A C 1
ATOM 715 O O . ASN A 1 91 ? 7.623 -0.076 6.467 1.00 81.50 91 ASN A O 1
ATOM 719 N N . PHE A 1 92 ? 7.381 -0.186 8.669 1.00 78.44 92 PHE A N 1
ATOM 720 C CA . PHE A 1 92 ? 7.394 -1.651 8.706 1.00 78.44 92 PHE A CA 1
ATOM 721 C C . PHE A 1 92 ? 6.0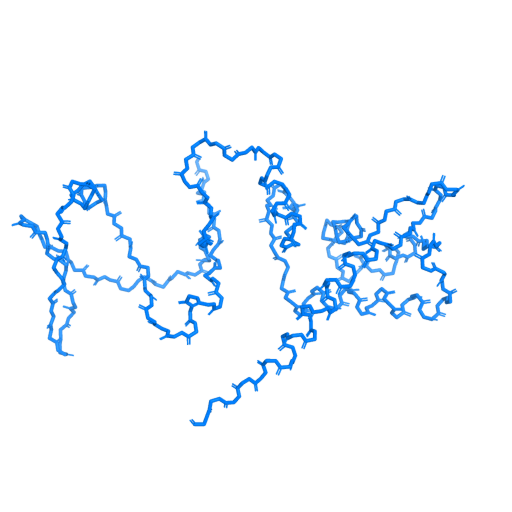67 -2.233 8.198 1.00 78.44 92 PHE A C 1
ATOM 723 O O . PHE A 1 92 ? 6.090 -3.105 7.335 1.00 78.44 92 PHE A O 1
ATOM 730 N N . ILE A 1 93 ? 4.925 -1.703 8.651 1.00 75.50 93 ILE A N 1
ATOM 731 C CA . ILE A 1 93 ? 3.584 -2.169 8.249 1.00 75.50 93 ILE A CA 1
ATOM 732 C C . ILE A 1 93 ? 3.107 -1.639 6.883 1.00 75.50 93 ILE A C 1
ATOM 734 O O . ILE A 1 93 ? 1.936 -1.799 6.552 1.00 75.50 93 ILE A O 1
ATOM 738 N N . GLN A 1 94 ? 3.979 -0.991 6.099 1.00 84.81 94 GLN A N 1
ATOM 739 C CA . GLN A 1 94 ? 3.636 -0.378 4.806 1.00 84.81 94 GLN A CA 1
ATOM 740 C C . GLN A 1 94 ? 2.476 0.643 4.903 1.00 84.81 94 GLN A C 1
ATOM 742 O O . GLN A 1 94 ? 1.622 0.747 4.022 1.00 84.81 94 GLN A O 1
ATOM 747 N N . ALA A 1 95 ? 2.442 1.428 5.983 1.00 80.75 95 ALA A N 1
ATOM 748 C CA . ALA A 1 95 ? 1.595 2.613 6.046 1.00 80.75 95 ALA A CA 1
ATOM 749 C C . ALA A 1 95 ? 2.212 3.744 5.211 1.00 80.75 95 ALA A C 1
ATOM 751 O O . ALA A 1 95 ? 3.427 3.944 5.205 1.00 80.75 95 ALA A O 1
ATOM 752 N N . PHE A 1 96 ? 1.361 4.509 4.534 1.00 81.69 96 PHE A N 1
ATOM 753 C CA . PHE A 1 96 ? 1.739 5.631 3.680 1.00 81.69 96 PHE A CA 1
ATOM 754 C C . PHE A 1 96 ? 1.121 6.928 4.193 1.00 81.69 96 PHE A C 1
ATOM 756 O O . PHE A 1 96 ? -0.019 6.925 4.660 1.00 81.69 96 PHE A O 1
ATOM 763 N N . GLN A 1 97 ? 1.840 8.045 4.068 1.00 79.06 97 GLN A N 1
ATOM 764 C CA . GLN A 1 97 ? 1.293 9.358 4.398 1.00 79.06 97 GLN A CA 1
ATOM 765 C C . GLN A 1 97 ? 0.654 9.987 3.154 1.00 79.06 97 GLN A C 1
ATOM 767 O O . GLN A 1 97 ? 1.347 10.400 2.226 1.00 79.06 97 GLN A O 1
ATOM 772 N N . ILE A 1 98 ? -0.676 10.055 3.135 1.00 77.06 98 ILE A N 1
ATOM 773 C CA . ILE A 1 98 ? -1.484 10.553 2.016 1.00 77.06 98 ILE A CA 1
ATOM 774 C C . ILE A 1 98 ? -2.358 11.694 2.542 1.00 77.06 98 ILE A C 1
ATOM 776 O O . ILE A 1 98 ? -3.128 11.517 3.492 1.00 77.06 98 ILE A O 1
ATOM 780 N N . ASP A 1 99 ? -2.191 12.877 1.950 1.00 75.81 99 ASP A N 1
ATOM 781 C CA . ASP A 1 99 ? -2.851 14.135 2.332 1.00 75.81 99 ASP A CA 1
ATOM 782 C C . ASP A 1 99 ? -2.673 14.506 3.816 1.00 75.81 99 ASP A C 1
ATOM 784 O O . ASP A 1 99 ? -3.567 15.037 4.467 1.00 75.81 99 ASP A O 1
ATOM 788 N N . GLY A 1 100 ? -1.498 14.187 4.371 1.00 71.94 100 GLY A N 1
ATOM 789 C CA . GLY A 1 100 ? -1.147 14.411 5.779 1.00 71.94 100 GLY A CA 1
ATOM 790 C C . GLY A 1 100 ? -1.547 13.279 6.733 1.00 71.94 100 GLY A C 1
ATOM 791 O O . GLY A 1 100 ? -1.018 13.221 7.843 1.00 71.94 100 GLY A O 1
ATOM 792 N N . TYR A 1 101 ? -2.389 12.336 6.299 1.00 71.31 101 TYR A N 1
ATOM 793 C CA . TYR A 1 101 ? -2.885 11.225 7.117 1.00 71.31 101 TYR A CA 1
ATOM 794 C C . TYR A 1 101 ? -2.141 9.920 6.825 1.00 71.31 101 TYR A C 1
ATOM 796 O O . TYR A 1 101 ? -1.893 9.583 5.668 1.00 71.31 101 TYR A O 1
ATOM 804 N N . TRP A 1 102 ? -1.839 9.141 7.865 1.00 75.75 102 TRP A N 1
ATOM 805 C CA . TRP A 1 102 ? -1.318 7.782 7.705 1.00 75.75 102 TRP A CA 1
ATOM 806 C C . TRP A 1 102 ? -2.438 6.814 7.322 1.00 75.75 102 TRP A C 1
ATOM 808 O O . TRP A 1 102 ? -3.466 6.745 7.997 1.00 75.75 102 TRP A O 1
ATOM 818 N N . ARG A 1 103 ? -2.242 6.069 6.232 1.00 78.75 103 ARG A N 1
ATOM 819 C CA . ARG A 1 103 ? -3.213 5.116 5.681 1.00 78.75 103 ARG A CA 1
ATOM 820 C C . ARG A 1 103 ? -2.517 3.813 5.299 1.00 78.75 103 ARG A C 1
ATOM 822 O O . ARG A 1 103 ? -1.405 3.831 4.778 1.00 78.75 103 ARG A O 1
ATOM 829 N N . LEU A 1 104 ? -3.199 2.694 5.513 1.00 79.69 104 LEU A N 1
ATOM 830 C CA . LEU A 1 104 ? -2.853 1.414 4.897 1.00 79.69 104 LEU A CA 1
ATOM 831 C C . LEU A 1 104 ? -3.627 1.297 3.580 1.00 79.69 104 LEU A C 1
ATOM 833 O O . LEU A 1 104 ? -4.796 1.681 3.517 1.00 79.69 104 LEU A O 1
ATOM 837 N N . LEU A 1 105 ? -2.982 0.789 2.531 1.00 81.06 105 LEU A N 1
ATOM 838 C CA . LEU A 1 105 ? -3.684 0.439 1.297 1.00 81.06 105 LEU A CA 1
ATOM 839 C C . LEU A 1 105 ? -4.347 -0.927 1.455 1.00 81.06 105 LEU A C 1
ATOM 841 O O . LEU A 1 105 ? -3.792 -1.822 2.090 1.00 81.06 105 LEU A O 1
ATOM 845 N N . ASP A 1 106 ? -5.503 -1.102 0.817 1.00 82.50 106 ASP A N 1
ATOM 846 C CA . ASP A 1 106 ? -6.099 -2.425 0.664 1.00 82.50 106 ASP A CA 1
ATOM 847 C C . ASP A 1 106 ? -5.109 -3.401 -0.007 1.00 82.50 106 ASP A C 1
ATOM 849 O O . ASP A 1 106 ? -4.333 -3.043 -0.905 1.00 82.50 106 ASP A O 1
ATOM 853 N N . PHE A 1 107 ? -5.140 -4.659 0.429 1.00 80.50 107 PHE A N 1
ATOM 854 C CA . PHE A 1 107 ? -4.213 -5.687 -0.033 1.00 80.50 107 PHE A CA 1
ATOM 855 C C . PHE A 1 107 ? -4.367 -5.979 -1.534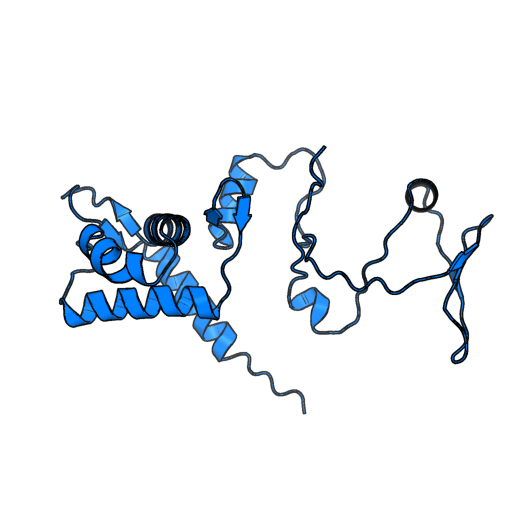 1.00 80.50 107 PHE A C 1
ATOM 857 O O . PHE A 1 107 ? -3.373 -6.145 -2.241 1.00 80.50 107 PHE A O 1
ATOM 864 N N . LYS A 1 108 ? -5.597 -6.000 -2.063 1.00 82.81 108 LYS A N 1
ATOM 865 C CA . LYS A 1 108 ? -5.822 -6.220 -3.497 1.00 82.81 108 LYS A CA 1
ATOM 866 C C . LYS A 1 108 ? -5.381 -5.000 -4.305 1.00 82.81 108 LYS A C 1
ATOM 868 O O . LYS A 1 108 ? -4.746 -5.162 -5.342 1.00 82.81 108 LYS A O 1
ATOM 873 N N . TYR A 1 109 ? -5.679 -3.798 -3.821 1.00 86.81 109 TYR A N 1
ATOM 874 C CA . TYR A 1 109 ? -5.283 -2.548 -4.469 1.00 86.81 109 TYR A CA 1
ATOM 875 C C . TYR A 1 109 ? -3.753 -2.383 -4.549 1.00 86.81 109 TYR A C 1
ATOM 877 O O . TYR A 1 109 ? -3.220 -2.059 -5.609 1.00 86.81 109 TYR A O 1
ATOM 885 N N . SER A 1 110 ? -3.029 -2.677 -3.465 1.00 90.62 110 SER A N 1
ATOM 886 C CA . SER A 1 110 ? -1.558 -2.618 -3.450 1.00 90.62 110 SER A CA 1
ATOM 887 C C . SER A 1 110 ? -0.906 -3.671 -4.358 1.00 90.62 110 SER A C 1
ATOM 889 O O . SER A 1 110 ? 0.057 -3.349 -5.055 1.00 90.62 110 SER A O 1
ATOM 891 N N . ASN A 1 111 ? -1.462 -4.889 -4.436 1.00 90.19 111 ASN A N 1
ATOM 892 C CA . ASN A 1 111 ? -1.034 -5.897 -5.415 1.00 90.19 111 ASN A CA 1
ATOM 893 C C . ASN A 1 111 ? -1.273 -5.445 -6.857 1.00 90.19 111 ASN A C 1
ATOM 895 O O . ASN A 1 111 ? -0.366 -5.559 -7.668 1.00 90.19 111 ASN A O 1
ATOM 899 N N . GLN A 1 112 ? -2.421 -4.838 -7.171 1.00 94.44 112 GLN A N 1
ATOM 900 C CA . GLN A 1 112 ? -2.684 -4.334 -8.525 1.00 94.44 112 GLN A CA 1
ATOM 901 C C . GLN A 1 112 ? -1.661 -3.281 -8.984 1.00 94.44 112 GLN A C 1
ATOM 903 O O . GLN A 1 112 ? -1.273 -3.294 -10.152 1.00 94.44 112 GLN A O 1
ATOM 908 N N . ILE A 1 113 ? -1.204 -2.394 -8.090 1.00 95.88 113 ILE A N 1
ATOM 909 C CA . ILE A 1 113 ? -0.124 -1.444 -8.408 1.00 95.88 113 ILE A CA 1
ATOM 910 C C . ILE A 1 113 ? 1.188 -2.200 -8.665 1.00 95.88 113 ILE A C 1
ATOM 912 O O . ILE A 1 113 ? 1.845 -1.951 -9.676 1.00 95.88 113 ILE A O 1
ATOM 916 N N . MET A 1 114 ? 1.563 -3.134 -7.783 1.00 96.06 114 MET A N 1
ATOM 917 C CA . MET A 1 114 ? 2.808 -3.898 -7.923 1.00 96.06 114 MET A CA 1
ATOM 918 C C . MET A 1 114 ? 2.831 -4.749 -9.201 1.00 96.06 114 MET A C 1
ATOM 920 O O . MET A 1 114 ? 3.812 -4.701 -9.937 1.00 96.06 114 MET A O 1
ATOM 924 N N . ASP A 1 115 ? 1.751 -5.476 -9.493 1.00 95.75 115 ASP A N 1
ATOM 925 C CA . ASP A 1 115 ? 1.614 -6.329 -10.677 1.00 95.75 115 ASP A CA 1
ATOM 926 C C . ASP A 1 115 ? 1.774 -5.516 -11.968 1.00 95.75 115 ASP A C 1
ATOM 928 O O . ASP A 1 115 ? 2.482 -5.936 -12.883 1.00 95.75 115 ASP A O 1
ATOM 932 N N . ASN A 1 116 ? 1.180 -4.318 -12.031 1.00 97.50 116 ASN A N 1
ATOM 933 C CA . ASN A 1 116 ? 1.345 -3.419 -13.172 1.00 97.50 116 ASN A CA 1
ATOM 934 C C . ASN A 1 116 ? 2.789 -2.905 -13.300 1.00 97.50 116 ASN A C 1
ATOM 936 O O . ASN A 1 116 ? 3.328 -2.893 -14.404 1.00 97.50 116 ASN A O 1
ATOM 940 N N . ILE A 1 117 ? 3.455 -2.549 -12.195 1.00 96.56 117 ILE A N 1
ATOM 941 C CA . ILE A 1 117 ? 4.867 -2.127 -12.227 1.00 96.56 117 ILE A CA 1
ATOM 942 C C . ILE A 1 117 ? 5.786 -3.283 -12.658 1.00 96.56 117 ILE A C 1
ATOM 944 O O . ILE A 1 117 ? 6.683 -3.075 -13.475 1.00 96.56 117 ILE A O 1
ATOM 948 N N . VAL A 1 118 ? 5.568 -4.504 -12.160 1.00 95.19 118 VAL A N 1
ATOM 949 C CA . VAL A 1 118 ? 6.344 -5.688 -12.567 1.00 95.19 118 VAL A CA 1
ATOM 950 C C . VAL A 1 118 ? 6.116 -6.013 -14.037 1.00 95.19 118 VAL A C 1
ATOM 952 O O . VAL A 1 118 ? 7.087 -6.201 -14.766 1.00 95.19 118 VAL A O 1
ATOM 955 N N . LYS A 1 119 ? 4.868 -5.963 -14.508 1.00 96.38 119 LYS A N 1
ATOM 956 C CA . LYS A 1 119 ? 4.548 -6.109 -15.928 1.00 96.38 119 LYS A CA 1
ATOM 957 C C . LYS A 1 119 ? 5.302 -5.084 -16.788 1.00 96.38 119 LYS A C 1
ATOM 959 O O . LYS A 1 119 ? 5.889 -5.461 -17.797 1.00 96.38 119 LYS A O 1
ATOM 964 N N . MET A 1 120 ? 5.359 -3.814 -16.377 1.00 96.62 120 MET A N 1
ATOM 965 C CA . MET A 1 120 ? 6.136 -2.785 -17.086 1.00 96.62 120 MET A CA 1
ATOM 966 C C . MET A 1 120 ? 7.643 -3.089 -17.103 1.00 96.62 120 MET A C 1
ATOM 968 O O . MET A 1 120 ? 8.291 -2.868 -18.126 1.00 96.62 120 MET A O 1
ATOM 972 N N . ILE A 1 121 ? 8.202 -3.615 -16.005 1.00 95.62 121 ILE A N 1
ATOM 973 C CA . ILE A 1 121 ? 9.608 -4.055 -15.929 1.00 95.62 121 ILE A CA 1
ATOM 974 C C . ILE A 1 121 ? 9.879 -5.190 -16.925 1.00 95.62 121 ILE A C 1
ATOM 976 O O . ILE A 1 121 ? 10.891 -5.151 -17.625 1.00 95.62 121 ILE A O 1
ATOM 980 N N . GLU A 1 122 ? 8.979 -6.173 -17.006 1.00 95.19 122 GLU A N 1
ATOM 981 C CA . GLU A 1 122 ? 9.082 -7.315 -17.921 1.00 95.19 122 GLU A CA 1
ATOM 982 C C . GLU A 1 122 ? 8.928 -6.893 -19.390 1.00 95.19 122 GLU A C 1
ATOM 984 O O . GLU A 1 122 ? 9.785 -7.213 -20.212 1.00 95.19 122 GLU A O 1
ATOM 989 N N . GLU A 1 123 ? 7.884 -6.128 -19.729 1.00 96.88 123 GLU A N 1
ATOM 990 C CA . GLU A 1 123 ? 7.594 -5.696 -21.106 1.00 96.88 123 GLU A CA 1
ATOM 991 C C . GLU A 1 123 ? 8.656 -4.741 -21.670 1.00 96.88 123 GLU A C 1
ATOM 993 O O . GLU A 1 123 ? 8.945 -4.773 -22.868 1.00 96.88 123 GLU A O 1
ATOM 998 N N . LYS A 1 124 ? 9.258 -3.900 -20.818 1.00 95.94 124 LYS A N 1
ATOM 999 C CA . LYS A 1 124 ? 10.288 -2.922 -21.210 1.00 95.94 124 LYS A CA 1
ATOM 1000 C C . LYS A 1 124 ? 11.718 -3.396 -20.910 1.00 95.94 124 LYS A C 1
ATOM 1002 O O . LYS A 1 124 ? 12.665 -2.642 -21.140 1.00 95.94 124 LYS A O 1
ATOM 1007 N N . CYS A 1 125 ? 11.885 -4.633 -20.432 1.00 95.31 125 CYS A N 1
ATOM 1008 C CA . CYS A 1 125 ? 13.167 -5.264 -20.093 1.00 95.31 125 CYS A CA 1
ATOM 1009 C C . CYS A 1 125 ? 14.065 -4.408 -19.174 1.00 95.31 125 CYS A C 1
ATOM 1011 O O . CYS A 1 125 ? 15.280 -4.322 -19.380 1.00 95.31 125 CYS A O 1
ATOM 1013 N N . TRP A 1 126 ? 13.481 -3.740 -18.177 1.00 95.44 126 TRP A N 1
ATOM 1014 C CA . TRP A 1 126 ? 14.229 -2.870 -17.266 1.00 95.44 126 TRP A CA 1
ATOM 1015 C C . TRP A 1 126 ? 15.095 -3.672 -16.285 1.00 95.44 126 TRP A C 1
ATOM 1017 O O . TRP A 1 126 ? 14.700 -4.726 -15.789 1.00 95.44 126 TRP A O 1
ATOM 1027 N N . MET A 1 127 ? 16.281 -3.153 -15.955 1.00 93.56 127 MET A N 1
ATOM 1028 C CA . MET A 1 127 ? 17.131 -3.750 -14.921 1.00 93.56 127 MET A CA 1
ATOM 1029 C C . MET A 1 127 ? 16.644 -3.325 -13.529 1.00 93.56 127 MET A C 1
ATOM 1031 O O . MET A 1 127 ? 16.309 -2.162 -13.319 1.00 93.56 127 MET A O 1
ATOM 1035 N N . PHE A 1 128 ? 16.655 -4.239 -12.554 1.00 90.44 128 PHE A N 1
ATOM 1036 C CA . PHE A 1 128 ? 16.154 -3.987 -11.191 1.00 90.44 128 PHE A CA 1
ATOM 1037 C C . PHE A 1 128 ? 16.897 -2.875 -10.420 1.00 90.44 128 PHE A C 1
ATOM 1039 O O . PHE A 1 128 ? 16.377 -2.355 -9.433 1.00 90.44 128 PHE A O 1
ATOM 1046 N N . ASP A 1 129 ? 18.109 -2.521 -10.845 1.00 92.62 129 ASP A N 1
ATOM 1047 C CA . ASP A 1 129 ? 18.928 -1.407 -10.353 1.00 92.62 129 ASP A CA 1
ATOM 1048 C C . ASP A 1 129 ? 18.791 -0.122 -11.197 1.00 92.62 129 ASP A C 1
ATOM 1050 O O . ASP A 1 129 ? 19.323 0.918 -10.813 1.00 92.62 129 ASP A O 1
ATOM 1054 N N . LYS A 1 130 ? 18.100 -0.169 -12.347 1.00 94.81 130 LYS A N 1
ATOM 1055 C CA . LYS A 1 130 ? 17.972 0.949 -13.301 1.00 94.81 130 LYS A CA 1
ATOM 1056 C C . LYS A 1 130 ? 16.543 1.110 -13.817 1.00 94.81 130 LYS A C 1
ATOM 1058 O O . LYS A 1 130 ? 16.271 1.019 -15.012 1.00 94.81 130 LYS A O 1
ATOM 1063 N N . ILE A 1 131 ? 15.629 1.383 -12.892 1.00 95.62 131 ILE A N 1
ATOM 1064 C CA . ILE A 1 131 ? 14.209 1.622 -13.156 1.00 95.62 131 ILE A CA 1
ATOM 1065 C C . ILE A 1 131 ? 13.978 3.108 -13.492 1.00 95.62 131 ILE A C 1
ATOM 1067 O O . ILE A 1 131 ? 14.253 3.972 -12.648 1.00 95.62 131 ILE A O 1
ATOM 1071 N N . PRO A 1 132 ? 13.459 3.453 -14.686 1.00 95.88 132 PRO A N 1
ATOM 1072 C CA . PRO A 1 132 ? 13.086 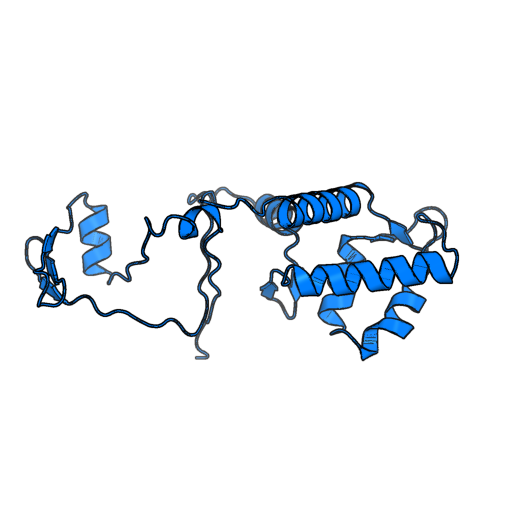4.819 -15.034 1.00 95.88 132 PRO A CA 1
ATOM 1073 C C . PRO A 1 132 ? 11.707 5.148 -14.442 1.00 95.88 132 PRO A C 1
ATOM 1075 O O . PRO A 1 132 ? 10.678 5.091 -15.104 1.00 95.88 132 PRO A O 1
ATOM 1078 N N . VAL A 1 133 ? 11.680 5.533 -13.165 1.00 95.00 133 VAL A N 1
ATOM 1079 C CA . VAL A 1 133 ? 10.450 5.859 -12.410 1.00 95.00 133 VAL A CA 1
ATOM 1080 C C . VAL A 1 133 ? 9.541 6.903 -13.092 1.00 95.00 133 VAL A C 1
ATOM 1082 O O . VAL A 1 133 ? 8.333 6.899 -12.877 1.00 95.00 133 VAL A O 1
ATOM 1085 N N . LYS A 1 134 ? 10.080 7.768 -13.963 1.00 94.44 134 LYS A N 1
ATOM 1086 C CA . LYS A 1 134 ? 9.275 8.704 -14.774 1.00 94.44 134 LYS A CA 1
ATOM 1087 C C . LYS A 1 134 ? 8.271 7.983 -15.675 1.00 94.44 134 LYS A C 1
ATOM 1089 O O . LYS A 1 134 ? 7.135 8.432 -15.784 1.00 94.44 134 LYS A O 1
ATOM 1094 N N . ASP A 1 135 ? 8.678 6.866 -16.266 1.00 96.00 135 ASP A N 1
ATOM 1095 C CA . ASP A 1 135 ? 7.856 6.062 -17.165 1.00 96.00 135 ASP A CA 1
ATOM 1096 C C . ASP A 1 135 ? 6.752 5.330 -16.385 1.00 96.00 135 ASP A C 1
ATOM 1098 O O . ASP A 1 135 ? 5.670 5.118 -16.920 1.00 96.00 135 ASP A O 1
ATOM 1102 N N . ILE A 1 136 ? 7.000 4.990 -15.109 1.00 96.31 136 ILE A N 1
ATOM 1103 C CA . ILE A 1 136 ? 5.976 4.462 -14.189 1.00 96.31 136 ILE A CA 1
ATOM 1104 C C . ILE A 1 136 ? 4.880 5.507 -13.972 1.00 96.31 136 ILE A C 1
ATOM 1106 O O . ILE A 1 136 ? 3.705 5.197 -14.145 1.00 96.31 136 ILE A O 1
ATOM 1110 N N . TYR A 1 137 ? 5.246 6.753 -13.650 1.00 96.31 137 TYR A N 1
ATOM 1111 C CA . TYR A 1 137 ? 4.254 7.819 -13.487 1.00 96.31 137 TYR A CA 1
ATOM 1112 C C . TYR A 1 137 ? 3.467 8.075 -14.778 1.00 96.31 137 TYR A C 1
ATOM 1114 O O . TYR A 1 137 ? 2.248 8.122 -14.720 1.00 96.31 137 TYR A O 1
ATOM 1122 N N . GLN A 1 138 ? 4.131 8.160 -15.937 1.00 95.25 138 GLN A N 1
ATOM 1123 C CA . GLN A 1 138 ? 3.475 8.426 -17.230 1.00 95.25 138 GLN A CA 1
ATOM 1124 C C . GLN A 1 138 ? 2.449 7.370 -17.671 1.00 95.25 138 GLN A C 1
ATOM 1126 O O . GLN A 1 138 ? 1.604 7.666 -18.513 1.00 95.25 138 GLN A O 1
ATOM 1131 N N . GLU A 1 139 ? 2.556 6.138 -17.175 1.00 94.81 139 GLU A N 1
ATOM 1132 C CA . GLU A 1 139 ? 1.651 5.044 -17.542 1.00 94.81 139 GLU A CA 1
ATOM 1133 C C . GLU A 1 139 ? 0.563 4.811 -16.486 1.00 94.81 139 GLU A C 1
ATOM 1135 O O . GLU A 1 139 ? -0.545 4.389 -16.820 1.00 94.81 139 GLU A O 1
ATOM 1140 N N . LEU A 1 140 ? 0.861 5.100 -15.214 1.00 95.81 140 LEU A N 1
ATOM 1141 C CA . LEU A 1 140 ? 0.019 4.733 -14.076 1.00 95.81 140 LEU A CA 1
ATOM 1142 C C . LEU A 1 140 ? -0.688 5.919 -13.388 1.00 95.81 140 LEU A C 1
ATOM 1144 O O . LEU A 1 140 ? -1.611 5.676 -12.608 1.00 95.81 140 LEU A O 1
ATOM 1148 N N . ASP A 1 141 ? -0.332 7.178 -13.679 1.00 92.44 141 ASP A N 1
ATOM 1149 C CA . ASP A 1 141 ? -0.986 8.380 -13.117 1.00 92.44 141 ASP A CA 1
ATOM 1150 C C . ASP A 1 141 ? -2.465 8.534 -13.519 1.00 92.44 141 ASP A C 1
ATOM 1152 O O . ASP A 1 141 ? -3.269 9.096 -12.779 1.00 92.44 141 ASP A O 1
ATOM 1156 N N . SER A 1 142 ? -2.841 7.989 -14.674 1.00 92.25 142 SER A N 1
ATOM 1157 C CA . SER A 1 142 ? -4.224 7.937 -15.160 1.00 92.25 142 SER A CA 1
ATOM 1158 C C . SER A 1 142 ? -5.066 6.820 -14.525 1.00 92.25 142 SER A C 1
ATOM 1160 O O . SER A 1 142 ? -6.287 6.803 -14.694 1.00 92.25 142 SER A O 1
ATOM 1162 N N . ILE A 1 143 ? -4.429 5.890 -13.802 1.00 93.31 143 ILE A N 1
ATOM 1163 C CA . ILE A 1 143 ? -5.052 4.693 -13.210 1.00 93.31 143 ILE A CA 1
ATOM 1164 C C . ILE A 1 143 ? -5.150 4.820 -11.684 1.00 93.31 143 ILE A C 1
ATOM 1166 O O . ILE A 1 143 ? -6.147 4.405 -11.089 1.00 93.31 143 ILE A O 1
ATOM 1170 N N . TYR A 1 144 ? -4.125 5.391 -11.049 1.00 92.50 144 TYR A N 1
ATOM 1171 C CA . TYR A 1 144 ? -4.015 5.515 -9.598 1.00 92.50 144 TYR A CA 1
ATOM 1172 C C . TYR A 1 144 ? -3.837 6.966 -9.173 1.00 92.50 144 TYR A C 1
ATOM 1174 O O . TYR A 1 144 ? -3.246 7.772 -9.884 1.00 92.50 144 TYR A O 1
ATOM 1182 N N . ASP A 1 145 ? -4.301 7.279 -7.964 1.00 90.69 145 ASP A N 1
ATOM 1183 C CA . ASP A 1 145 ? -4.047 8.579 -7.358 1.00 90.69 145 ASP A CA 1
ATOM 1184 C C . ASP A 1 145 ? -2.536 8.856 -7.250 1.00 90.69 145 ASP A C 1
ATOM 1186 O O . ASP A 1 145 ? -1.752 8.003 -6.819 1.00 90.69 145 ASP A O 1
ATOM 1190 N N . ILE A 1 146 ? -2.130 10.068 -7.632 1.00 89.75 146 ILE A N 1
ATOM 1191 C CA . ILE A 1 146 ? -0.718 10.444 -7.724 1.00 89.75 146 ILE A CA 1
ATOM 1192 C C . ILE A 1 146 ? -0.043 10.537 -6.349 1.00 89.75 146 ILE A C 1
ATOM 1194 O O . ILE A 1 146 ? 1.139 10.210 -6.236 1.00 89.75 146 ILE A O 1
ATOM 1198 N N . SER A 1 147 ? -0.762 10.921 -5.288 1.00 88.38 147 SER A N 1
ATOM 1199 C CA . SER A 1 147 ? -0.226 10.912 -3.921 1.00 88.38 147 SER A CA 1
ATOM 1200 C C . SER A 1 147 ? 0.050 9.479 -3.470 1.00 88.38 147 SER A C 1
ATOM 1202 O O . SER A 1 147 ? 1.120 9.211 -2.921 1.00 88.38 147 SER A O 1
ATOM 1204 N N . ILE A 1 148 ? -0.850 8.537 -3.771 1.00 89.62 148 ILE A N 1
ATOM 1205 C CA . ILE A 1 148 ? -0.624 7.112 -3.501 1.00 89.62 148 ILE A CA 1
ATOM 1206 C C . ILE A 1 148 ? 0.552 6.571 -4.320 1.00 89.62 148 ILE A C 1
ATOM 1208 O O . ILE A 1 148 ? 1.451 5.950 -3.752 1.00 89.62 148 ILE A O 1
ATOM 1212 N N . LEU A 1 149 ? 0.581 6.815 -5.633 1.00 94.19 149 LEU A N 1
ATOM 1213 C CA . LEU A 1 149 ? 1.623 6.293 -6.521 1.00 94.19 149 LEU A CA 1
ATOM 1214 C C . LEU A 1 149 ? 3.014 6.822 -6.130 1.00 94.19 149 LEU A C 1
ATOM 1216 O O . LEU A 1 149 ? 3.966 6.045 -6.070 1.00 94.19 149 LEU A O 1
ATOM 1220 N N . ASN A 1 150 ? 3.124 8.105 -5.766 1.00 92.94 150 ASN A N 1
ATOM 1221 C CA . ASN A 1 150 ? 4.351 8.692 -5.218 1.00 92.94 150 ASN A CA 1
ATOM 1222 C C . ASN A 1 150 ? 4.824 7.957 -3.953 1.00 92.94 150 ASN A C 1
ATOM 1224 O O . ASN A 1 150 ? 5.985 7.552 -3.868 1.00 92.94 150 ASN A O 1
ATOM 1228 N N . GLN A 1 151 ? 3.935 7.762 -2.974 1.00 91.19 151 GLN A N 1
ATOM 1229 C CA . GLN A 1 151 ? 4.263 7.079 -1.718 1.00 91.19 151 GLN A CA 1
ATOM 1230 C C . GLN A 1 151 ? 4.669 5.614 -1.951 1.00 91.19 151 GLN A C 1
ATOM 1232 O O . GLN A 1 151 ? 5.667 5.147 -1.399 1.00 91.19 151 GLN A O 1
ATOM 1237 N N . PHE A 1 152 ? 3.954 4.910 -2.831 1.00 94.38 152 PHE A N 1
ATOM 1238 C CA . PHE A 1 152 ? 4.241 3.527 -3.210 1.00 94.38 152 PHE A CA 1
ATOM 1239 C C . PHE A 1 152 ? 5.624 3.391 -3.863 1.00 94.38 152 PHE A C 1
ATOM 1241 O O . PHE A 1 152 ? 6.425 2.539 -3.471 1.00 94.38 152 PHE A O 1
ATOM 1248 N N . VAL A 1 153 ? 5.948 4.272 -4.816 1.00 94.88 153 VAL A N 1
ATOM 1249 C CA . VAL A 1 153 ? 7.250 4.264 -5.492 1.00 94.88 153 VAL A CA 1
ATOM 1250 C C . VAL A 1 153 ? 8.384 4.618 -4.523 1.00 94.88 153 VAL A C 1
ATOM 1252 O O . VAL A 1 153 ? 9.396 3.921 -4.501 1.00 94.88 153 VAL A O 1
ATOM 1255 N N . MET A 1 154 ? 8.233 5.633 -3.666 1.00 92.44 154 MET A N 1
ATOM 1256 C CA . MET A 1 154 ? 9.275 5.989 -2.684 1.00 92.44 154 MET A CA 1
A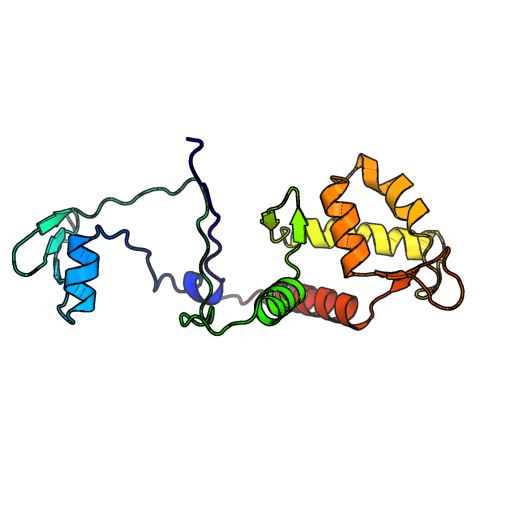TOM 1257 C C . MET A 1 154 ? 9.538 4.885 -1.642 1.00 92.44 154 MET A C 1
ATOM 1259 O O . MET A 1 154 ? 10.644 4.794 -1.097 1.00 92.44 154 MET A O 1
ATOM 1263 N N . TYR A 1 155 ? 8.544 4.031 -1.383 1.00 93.94 155 TYR A N 1
ATOM 1264 C CA . TYR A 1 155 ? 8.648 2.900 -0.463 1.00 93.94 155 TYR A CA 1
ATOM 1265 C C . TYR A 1 155 ? 9.343 1.676 -1.067 1.00 93.94 155 TYR A C 1
ATOM 1267 O O . TYR A 1 155 ? 10.121 1.025 -0.373 1.00 93.94 155 TYR A O 1
ATOM 1275 N N . PHE A 1 156 ? 9.089 1.353 -2.339 1.00 95.50 156 PHE A N 1
ATOM 1276 C CA . PHE A 1 156 ? 9.667 0.173 -3.004 1.00 95.50 156 PHE A CA 1
ATOM 1277 C C . PHE A 1 156 ? 10.941 0.449 -3.799 1.00 95.50 156 PHE A C 1
ATOM 1279 O O . PHE A 1 156 ? 11.683 -0.485 -4.111 1.00 95.50 156 PHE A O 1
ATOM 1286 N N . PHE A 1 157 ? 11.232 1.714 -4.086 1.00 95.50 157 PHE A N 1
ATOM 1287 C CA . PHE A 1 157 ? 12.383 2.119 -4.876 1.00 95.50 157 PHE A CA 1
ATOM 1288 C C . PHE A 1 157 ? 13.217 3.161 -4.119 1.00 95.50 157 PHE A C 1
ATOM 1290 O O . PHE A 1 157 ? 12.713 3.953 -3.320 1.00 95.50 157 PHE A O 1
ATOM 1297 N N . SER A 1 158 ? 14.525 3.155 -4.343 1.00 94.44 158 SER A N 1
ATOM 1298 C CA . SER A 1 158 ? 15.461 4.178 -3.873 1.00 94.44 158 SER A CA 1
ATOM 1299 C C . SER A 1 158 ? 16.177 4.786 -5.070 1.00 94.44 158 SER A C 1
ATOM 1301 O O . SER A 1 158 ? 16.388 4.120 -6.080 1.00 94.44 158 SER A O 1
ATOM 1303 N N . ARG A 1 159 ? 16.544 6.066 -4.992 1.00 94.25 159 ARG A N 1
ATOM 1304 C CA . ARG A 1 159 ? 17.327 6.704 -6.055 1.00 94.25 159 ARG A CA 1
ATOM 1305 C C . ARG A 1 159 ? 18.671 5.983 -6.190 1.00 94.25 159 ARG A C 1
ATOM 1307 O O . ARG A 1 159 ? 19.301 5.700 -5.174 1.00 94.25 159 ARG A O 1
ATOM 1314 N N . ASN A 1 160 ? 19.084 5.668 -7.415 1.00 91.12 160 ASN A N 1
ATOM 1315 C CA . ASN A 1 160 ? 20.351 4.986 -7.657 1.00 91.12 160 ASN A CA 1
ATOM 1316 C C . ASN A 1 160 ? 21.531 5.947 -7.371 1.00 91.12 160 ASN A C 1
ATOM 1318 O O . ASN A 1 160 ? 21.459 7.137 -7.693 1.00 91.12 160 ASN A O 1
ATOM 1322 N N . GLU A 1 161 ? 22.580 5.439 -6.716 1.00 85.75 161 GLU A N 1
ATOM 1323 C CA . GLU A 1 161 ? 23.756 6.219 -6.296 1.00 85.75 161 GLU A CA 1
ATOM 1324 C C . GLU A 1 161 ? 24.716 6.517 -7.463 1.00 85.75 161 GLU A C 1
ATOM 1326 O O . GLU A 1 161 ? 25.287 7.607 -7.518 1.00 85.75 161 GLU A O 1
ATOM 1331 N N . ASP A 1 162 ? 24.843 5.588 -8.416 1.00 85.12 162 ASP A N 1
ATOM 1332 C CA . ASP A 1 162 ? 25.723 5.689 -9.588 1.00 85.12 162 ASP A CA 1
ATOM 1333 C C . ASP A 1 162 ? 25.098 6.523 -10.722 1.00 85.12 162 ASP A C 1
ATOM 1335 O O . ASP A 1 162 ? 25.794 7.271 -11.410 1.00 85.12 162 ASP A O 1
ATOM 1339 N N . ASP A 1 163 ? 23.780 6.410 -10.930 1.00 87.88 163 ASP A N 1
ATOM 1340 C CA . ASP A 1 163 ? 23.034 7.208 -11.908 1.00 87.88 163 ASP A CA 1
ATOM 1341 C C . ASP A 1 163 ? 21.727 7.747 -11.319 1.00 87.88 163 ASP A C 1
ATOM 1343 O O . ASP A 1 163 ? 20.674 7.106 -11.326 1.00 87.88 163 ASP A O 1
ATOM 1347 N N . SER A 1 164 ? 21.793 9.002 -10.879 1.00 85.62 164 SER A N 1
ATOM 1348 C CA . SER A 1 164 ? 20.696 9.709 -10.218 1.00 85.62 164 SER A CA 1
ATOM 1349 C C . SER A 1 164 ? 19.432 9.929 -11.076 1.00 85.62 164 SER A C 1
ATOM 1351 O O . SER A 1 164 ? 18.461 10.504 -10.569 1.00 85.62 164 SER A O 1
ATOM 1353 N N . ASN A 1 165 ? 19.435 9.531 -12.356 1.00 89.94 165 ASN A N 1
ATOM 1354 C CA . ASN A 1 165 ? 18.254 9.523 -13.225 1.00 89.94 165 ASN A CA 1
ATOM 1355 C C . ASN A 1 165 ? 17.376 8.276 -13.036 1.00 89.94 165 ASN A C 1
ATOM 1357 O O . ASN A 1 165 ? 16.187 8.330 -13.354 1.00 89.94 165 ASN A O 1
ATOM 1361 N N . TYR A 1 166 ? 17.946 7.185 -12.520 1.00 95.06 166 TYR A N 1
ATOM 1362 C CA . TYR A 1 166 ? 17.260 5.915 -12.305 1.00 95.06 166 TYR A CA 1
ATOM 1363 C C . TYR A 1 166 ? 17.065 5.617 -10.818 1.00 95.06 166 TYR A C 1
ATOM 1365 O O . TYR A 1 166 ? 17.628 6.261 -9.927 1.00 95.06 166 TYR A O 1
ATOM 1373 N N . PHE A 1 167 ? 16.234 4.615 -10.556 1.00 96.50 167 PHE A N 1
ATOM 1374 C CA . PHE A 1 167 ? 15.969 4.091 -9.228 1.00 96.50 167 PHE A CA 1
ATOM 1375 C C . PHE A 1 167 ? 16.283 2.594 -9.172 1.00 96.50 167 PHE A C 1
ATOM 1377 O O . PHE A 1 167 ? 16.101 1.870 -10.150 1.00 96.50 167 PHE A O 1
ATOM 1384 N N . SER A 1 168 ? 16.711 2.135 -8.004 1.00 95.44 168 SER A N 1
ATOM 1385 C CA . SER A 1 168 ? 16.931 0.731 -7.680 1.00 95.44 168 SER A CA 1
ATOM 1386 C C . SER A 1 168 ? 15.780 0.197 -6.835 1.00 95.44 168 SER A C 1
ATOM 1388 O O . SER A 1 168 ? 15.240 0.900 -5.980 1.00 95.44 168 SER A O 1
ATOM 1390 N N . ILE A 1 169 ? 15.430 -1.071 -7.027 1.00 94.62 169 ILE A N 1
ATOM 1391 C CA . ILE A 1 169 ? 14.493 -1.790 -6.162 1.00 94.62 169 ILE A CA 1
ATOM 1392 C C . ILE A 1 169 ? 15.079 -1.977 -4.756 1.00 94.62 169 ILE A C 1
ATOM 1394 O O . ILE A 1 169 ? 16.175 -2.521 -4.584 1.00 94.62 169 ILE A O 1
ATOM 1398 N N . ARG A 1 170 ? 14.287 -1.622 -3.740 1.00 94.75 170 ARG A N 1
ATOM 1399 C CA . ARG A 1 170 ? 14.505 -1.968 -2.330 1.00 94.75 170 ARG A CA 1
ATOM 1400 C C . ARG A 1 170 ? 14.129 -3.431 -2.110 1.00 94.75 170 ARG A C 1
ATOM 1402 O O . ARG A 1 170 ? 12.970 -3.771 -1.853 1.00 94.75 170 ARG A O 1
ATOM 1409 N N . LYS A 1 171 ? 15.112 -4.318 -2.284 1.00 92.50 171 LYS A N 1
ATOM 1410 C CA . LYS A 1 171 ? 14.933 -5.782 -2.261 1.00 92.50 171 LYS A CA 1
ATOM 1411 C C . LYS A 1 171 ? 14.252 -6.261 -0.979 1.00 92.50 171 LYS A C 1
ATOM 1413 O O . LYS A 1 171 ? 13.389 -7.127 -1.039 1.00 92.50 171 LYS A O 1
ATOM 1418 N N . GLU A 1 172 ? 14.599 -5.671 0.158 1.00 91.81 172 GLU A N 1
ATOM 1419 C CA . GLU A 1 172 ? 14.023 -5.960 1.469 1.00 91.81 172 GLU A CA 1
ATOM 1420 C C . GLU A 1 172 ? 12.513 -5.683 1.526 1.00 91.81 172 GLU A C 1
ATOM 1422 O O . GLU A 1 172 ? 11.761 -6.479 2.088 1.00 91.81 172 GLU A O 1
ATOM 1427 N N . LYS A 1 173 ? 12.053 -4.605 0.877 1.00 93.00 173 LYS A N 1
ATOM 1428 C CA . LYS A 1 173 ? 10.634 -4.234 0.820 1.00 93.00 173 LYS A CA 1
ATOM 1429 C C . LYS A 1 173 ? 9.858 -5.127 -0.143 1.00 93.00 173 LYS A C 1
ATOM 1431 O O . LYS A 1 173 ? 8.807 -5.641 0.231 1.00 93.00 173 LYS A O 1
ATOM 1436 N N . ILE A 1 174 ? 10.389 -5.368 -1.346 1.00 92.19 174 ILE A N 1
ATOM 1437 C CA . ILE A 1 174 ? 9.736 -6.239 -2.339 1.00 92.19 174 ILE A CA 1
ATOM 1438 C C . ILE A 1 174 ? 9.643 -7.693 -1.848 1.00 92.19 174 ILE A C 1
ATOM 1440 O O . ILE A 1 174 ? 8.594 -8.317 -1.992 1.00 92.19 174 ILE A O 1
ATOM 1444 N N . VAL A 1 175 ? 10.690 -8.230 -1.210 1.00 90.81 175 VAL A N 1
ATOM 1445 C CA . VAL A 1 175 ? 10.647 -9.587 -0.635 1.00 90.81 175 VAL A CA 1
ATOM 1446 C C . VAL A 1 175 ? 9.591 -9.688 0.467 1.00 90.81 175 VAL A C 1
ATOM 1448 O O . VAL A 1 175 ? 8.849 -10.667 0.492 1.00 90.81 175 VAL A O 1
ATOM 1451 N N . HIS A 1 176 ? 9.474 -8.683 1.342 1.00 88.19 176 HIS A N 1
ATOM 1452 C CA . HIS A 1 176 ? 8.434 -8.667 2.374 1.00 88.19 176 HIS A CA 1
ATOM 1453 C C . HIS A 1 176 ? 7.021 -8.631 1.770 1.00 88.19 176 HIS A C 1
ATOM 1455 O O . HIS A 1 176 ? 6.168 -9.423 2.164 1.00 88.19 176 HIS A O 1
ATOM 1461 N N . PHE A 1 177 ? 6.799 -7.779 0.765 1.00 91.00 177 PHE A N 1
ATOM 1462 C CA . PHE A 1 177 ? 5.514 -7.643 0.074 1.00 91.00 177 PHE A CA 1
ATOM 1463 C C . PHE A 1 177 ? 5.042 -8.953 -0.578 1.00 91.00 177 PHE A C 1
ATOM 1465 O O . PHE A 1 177 ? 3.900 -9.378 -0.386 1.00 91.00 177 PHE A O 1
ATOM 1472 N N . TYR A 1 178 ? 5.929 -9.642 -1.304 1.00 90.69 178 TYR A N 1
ATOM 1473 C CA . TYR A 1 178 ? 5.589 -10.935 -1.900 1.00 90.69 178 TYR A CA 1
ATOM 1474 C C . TYR A 1 178 ? 5.466 -12.057 -0.864 1.00 90.69 178 TYR A C 1
ATOM 1476 O O . TYR A 1 178 ? 4.629 -12.940 -1.040 1.00 90.69 178 TYR A O 1
ATOM 1484 N N . ALA A 1 179 ? 6.229 -12.020 0.233 1.00 86.75 179 ALA A N 1
ATOM 1485 C CA . ALA A 1 179 ? 6.076 -12.980 1.324 1.00 86.75 179 ALA A CA 1
ATOM 1486 C C . ALA A 1 179 ? 4.702 -12.856 2.007 1.00 86.75 179 ALA A C 1
ATOM 1488 O O . ALA A 1 179 ? 4.010 -13.865 2.141 1.00 86.75 179 ALA A O 1
ATOM 1489 N N . ASP A 1 180 ? 4.270 -11.642 2.371 1.00 81.69 180 ASP A N 1
ATOM 1490 C CA . ASP A 1 180 ? 2.924 -11.388 2.914 1.00 81.69 180 ASP A CA 1
ATOM 1491 C C . ASP A 1 180 ? 1.835 -11.810 1.913 1.00 81.69 180 ASP A C 1
ATOM 1493 O O . ASP A 1 180 ? 0.884 -12.503 2.280 1.00 81.69 180 ASP A O 1
ATOM 1497 N N . SER A 1 181 ? 2.029 -11.519 0.623 1.00 82.75 181 SER A N 1
ATOM 1498 C CA . SER A 1 181 ? 1.074 -11.897 -0.423 1.00 82.75 181 SER A CA 1
ATOM 1499 C C . SER A 1 181 ? 0.934 -13.413 -0.602 1.00 82.75 181 SER A C 1
ATOM 1501 O O . SER A 1 181 ? -0.185 -13.925 -0.697 1.00 82.75 181 SER A O 1
ATOM 1503 N N . ILE A 1 182 ? 2.046 -14.158 -0.581 1.00 81.62 182 ILE A N 1
ATOM 1504 C CA . ILE A 1 182 ? 2.042 -15.630 -0.609 1.00 81.62 182 ILE A CA 1
ATOM 1505 C C . ILE A 1 182 ? 1.383 -16.190 0.653 1.00 81.62 182 ILE A C 1
ATOM 1507 O O . ILE A 1 182 ? 0.581 -17.121 0.552 1.00 81.62 182 ILE A O 1
ATOM 1511 N N . LEU A 1 183 ? 1.675 -15.629 1.831 1.00 77.88 183 LEU A N 1
ATOM 1512 C CA . LEU A 1 183 ? 1.059 -16.054 3.088 1.00 77.88 183 LEU A CA 1
ATOM 1513 C C . LEU A 1 183 ? -0.462 -15.861 3.042 1.00 77.88 183 LEU A C 1
ATOM 1515 O O . LEU A 1 183 ? -1.189 -16.833 3.239 1.00 77.88 183 LEU A O 1
ATOM 1519 N N . ARG A 1 184 ? -0.965 -14.676 2.676 1.00 75.69 184 ARG A N 1
ATOM 1520 C CA . ARG A 1 184 ? -2.415 -14.419 2.560 1.00 75.69 184 ARG A CA 1
ATOM 1521 C C . ARG A 1 184 ? -3.099 -15.298 1.512 1.00 75.69 184 ARG A C 1
ATOM 1523 O O . ARG A 1 184 ? -4.207 -15.772 1.747 1.00 75.69 184 ARG A O 1
ATOM 1530 N N . ALA A 1 185 ? -2.444 -15.570 0.382 1.00 74.06 185 ALA A N 1
ATOM 1531 C CA . ALA A 1 185 ? -2.976 -16.475 -0.638 1.00 74.06 185 ALA A CA 1
ATOM 1532 C C . ALA A 1 185 ? -3.020 -17.948 -0.178 1.00 74.06 185 ALA A C 1
ATOM 1534 O O . ALA A 1 185 ? -3.929 -18.690 -0.560 1.00 74.06 185 ALA A O 1
ATOM 1535 N N . THR A 1 186 ? -2.051 -18.366 0.645 1.00 60.91 186 THR A N 1
ATOM 1536 C CA . THR A 1 186 ? -1.898 -19.751 1.127 1.00 60.91 186 THR A CA 1
ATOM 1537 C C . THR A 1 186 ? -2.738 -20.031 2.377 1.00 60.91 186 THR A C 1
ATOM 1539 O O . THR A 1 186 ? -3.222 -21.151 2.545 1.00 60.91 186 THR A O 1
ATOM 1542 N N . ILE A 1 187 ? -2.999 -19.024 3.219 1.00 54.41 187 ILE A N 1
ATOM 1543 C CA . ILE A 1 187 ? -3.863 -19.100 4.412 1.00 54.41 187 ILE A CA 1
ATOM 1544 C C . ILE A 1 187 ? -5.349 -19.056 3.986 1.00 54.41 187 ILE A C 1
ATOM 1546 O O . ILE A 1 187 ? -6.171 -18.291 4.476 1.00 54.41 187 ILE A O 1
ATOM 1550 N N . LYS A 1 188 ? -5.738 -19.969 3.088 1.00 46.28 188 LYS A N 1
ATOM 1551 C CA . LYS A 1 188 ? -7.110 -20.488 3.019 1.00 46.28 188 LYS A CA 1
ATOM 1552 C C . LYS A 1 188 ? -7.218 -21.681 3.961 1.00 46.28 188 LYS A C 1
ATOM 1554 O O . LYS A 1 188 ? -7.366 -22.822 3.520 1.00 46.28 188 LYS A O 1
ATOM 1559 N N . VAL A 1 189 ? -7.139 -21.414 5.265 1.00 40.97 189 VAL A N 1
ATOM 1560 C CA . VAL A 1 189 ? -7.465 -22.423 6.278 1.00 40.97 189 VAL A CA 1
ATOM 1561 C C . VAL A 1 189 ? -8.957 -22.716 6.158 1.00 40.97 189 VAL A C 1
ATOM 1563 O O . VAL A 1 189 ? -9.806 -21.953 6.609 1.00 40.97 189 VAL A O 1
ATOM 1566 N N . ARG A 1 190 ? -9.280 -23.825 5.486 1.00 28.97 190 ARG A N 1
ATOM 1567 C CA . ARG A 1 190 ? -10.612 -24.419 5.546 1.00 28.97 190 ARG A CA 1
ATOM 1568 C C . ARG A 1 190 ? -10.802 -24.976 6.949 1.00 28.97 190 ARG A C 1
ATOM 1570 O O . ARG A 1 190 ? -10.317 -26.067 7.241 1.00 28.97 190 ARG A O 1
ATOM 1577 N N . PHE A 1 191 ? -11.519 -24.239 7.783 1.00 28.67 191 PHE A N 1
ATOM 1578 C CA . PHE A 1 191 ? -12.225 -24.846 8.898 1.00 28.67 191 PHE A CA 1
ATOM 1579 C C . PHE A 1 191 ? -13.341 -25.724 8.309 1.00 28.67 191 PHE A C 1
ATOM 1581 O O . PHE A 1 191 ? -14.120 -25.261 7.471 1.00 28.67 191 PHE A O 1
ATOM 1588 N N . PHE A 1 192 ? -13.315 -27.007 8.669 1.00 34.28 192 PHE A N 1
ATOM 1589 C CA . PHE A 1 192 ? -14.371 -27.989 8.416 1.00 34.28 192 PHE A CA 1
ATOM 1590 C C . PHE A 1 192 ? -15.235 -28.114 9.672 1.00 34.28 192 PHE A C 1
ATOM 1592 O O . PHE A 1 192 ? -14.644 -28.004 10.771 1.00 34.28 192 PHE A O 1
#

Organism: Brachionus plicatilis (NCBI:txid10195)

InterPro domains:
  IPR019128 Sister chromatid cohesion protein Dcc1 [PF09724] (74-186)
  IPR019128 Sister chromatid cohesion protein Dcc1 [PTHR13395] (72-186)

Secondary structure (DSSP, 8-state):
---------B-HHHHTTS--------HHHHHHHHTT---EEE--TTS--EEE-SS-EEE------SS---B-TT---STT--HHHHHHHHHHTTEEEETTEEEEPPHHHHHHHHHHHHHHHHHTT-BTTBB-HHHHHHHHTTTS-HHHHHHHHHHHEEE-SS-TTSEEE-HHHHHHHHHHHHHHHH------

Foldseek 3Di:
DDDDAAAADDPCVQPVVVPDDDDDDDPVRVVCVVVVFDWDWDDDPPDFIWIDDPVDIGTDDDDDDPGGHYDDDPPPPDPPQDPVNVVVVLLVQVWFQFPNDTDDDDLVVLVVLVVVQVVVCVVVVPDQAFAQVVVSCVVCVVPDPPSVSVRSCVSQWDQHPVDNRGIHGPPVRVVVSVVVVVVVVVPPPDDD